Protein 2YWR (pdb70)

Foldseek 3Di:
DEAEEEAEAQQVLVVLLLVCVVVPLADYAHQEYEYQHPPHCVVVVCVVSVHHYYHQHPVVDPDPLVSLLVCVVCVVSVHQAYEYGHHPQDACSNCVSHPQRYKYKAFWDPPQQFDPLSLQVCLVVPDQKTAMWIARDYNDGPPFATDKIFIDGDDNPDHSVVSSVRRVVVSSQVVSQVNRQVVVVQWDDDPRYIDGPPFCAPDPRMGSDGDSD

Organism: Aquifex aeolicus (strain VF5) (NCBI:txid224324)

CATH classification: 3.40.50.170

Structure (mmCIF, N/CA/C/O backbone):
data_2YWR
#
_entry.id   2YWR
#
_cell.length_a   59.955
_cell.length_b   59.955
_cell.length_c   105.934
_cell.angle_alpha   90.00
_cell.angle_beta   90.00
_cell.angle_gamma   90.00
#
_symmetry.space_group_name_H-M   'P 41 21 2'
#
loop_
_entity.id
_entity.type
_entity.pdbx_description
1 polymer 'Phosphoribosylglycinamide formyltransferase'
2 non-polymer 'MAGNESIUM ION'
3 non-polymer 'COBALT (II) ION'
4 water water
#
loop_
_atom_site.group_PDB
_atom_site.id
_atom_site.type_symbol
_atom_site.label_atom_id
_atom_site.label_alt_id
_atom_site.label_comp_id
_atom_site.label_asym_id
_atom_site.label_entity_id
_atom_site.label_seq_id
_atom_site.pdbx_PDB_ins_code
_atom_site.Cartn_x
_atom_site.Cartn_y
_atom_site.Cartn_z
_atom_site.occupancy
_atom_site.B_iso_or_equiv
_atom_site.auth_seq_id
_atom_site.auth_comp_id
_atom_site.auth_asym_id
_atom_site.auth_atom_id
_atom_site.pdbx_PDB_model_num
ATOM 9 N N . LEU A 1 2 ? 17.374 -1.726 27.697 1.00 26.11 2 LEU A N 1
ATOM 10 C CA . LEU A 1 2 ? 16.820 -0.380 27.657 1.00 21.82 2 LEU A CA 1
ATOM 11 C C . LEU A 1 2 ? 16.097 -0.065 26.353 1.00 19.69 2 LEU A C 1
ATOM 12 O O . LEU A 1 2 ? 16.676 -0.179 25.272 1.00 18.55 2 LEU A O 1
ATOM 17 N N . LYS A 1 3 ? 14.836 0.341 26.460 1.00 17.77 3 LYS A N 1
ATOM 18 C CA . LYS A 1 3 ? 14.058 0.698 25.279 1.00 16.64 3 LYS A CA 1
ATOM 19 C C . LYS A 1 3 ? 14.186 2.195 25.052 1.00 14.15 3 LYS A C 1
ATOM 20 O O . LYS A 1 3 ? 13.824 2.997 25.913 1.00 14.44 3 LYS A O 1
ATOM 26 N N . ILE A 1 4 ? 14.710 2.571 23.891 1.00 12.76 4 ILE A N 1
ATOM 27 C CA . ILE A 1 4 ? 14.888 3.979 23.582 1.00 11.99 4 ILE A CA 1
ATOM 28 C C . ILE A 1 4 ? 14.182 4.386 22.302 1.00 12.23 4 ILE A C 1
ATOM 29 O O . ILE A 1 4 ? 13.828 3.547 21.468 1.00 12.36 4 ILE A O 1
ATOM 34 N N . GLY A 1 5 ? 13.968 5.691 22.175 1.00 9.68 5 GLY A N 1
ATOM 35 C CA . GLY A 1 5 ? 13.342 6.256 20.996 1.00 10.56 5 GLY A CA 1
ATOM 36 C C . GLY A 1 5 ? 14.276 7.358 20.542 1.00 11.32 5 GLY A C 1
ATOM 37 O O . GLY A 1 5 ? 14.914 8.009 21.377 1.00 11.55 5 GLY A O 1
ATOM 38 N N . VAL A 1 6 ? 14.378 7.568 19.234 1.00 12.31 6 VAL A N 1
ATOM 39 C CA . VAL A 1 6 ? 15.261 8.600 18.713 1.00 11.78 6 VAL A CA 1
ATOM 40 C C . VAL A 1 6 ? 14.484 9.545 17.812 1.00 11.92 6 VAL A C 1
ATOM 41 O O . VAL A 1 6 ? 13.738 9.094 16.940 1.00 11.67 6 VAL A O 1
ATOM 45 N N . LEU A 1 7 ? 14.658 10.847 18.034 1.00 11.72 7 LEU A N 1
ATOM 46 C CA . LEU A 1 7 ? 13.997 11.873 17.226 1.00 12.91 7 LEU A CA 1
ATOM 47 C C . LEU A 1 7 ? 15.038 12.421 16.253 1.00 11.95 7 LEU A C 1
ATOM 48 O O . LEU A 1 7 ? 16.142 12.787 16.664 1.00 11.76 7 LEU A O 1
ATOM 53 N N . VAL A 1 8 ? 14.685 12.475 14.971 1.00 11.36 8 VAL A N 1
ATOM 54 C CA . VAL A 1 8 ? 15.604 12.945 13.940 1.00 11.47 8 VAL A CA 1
ATOM 55 C C . VAL A 1 8 ? 14.938 13.915 12.974 1.00 13.78 8 VAL A C 1
ATOM 56 O O . VAL A 1 8 ? 13.710 14.017 12.929 1.00 13.17 8 VAL A O 1
ATOM 60 N N . SER A 1 9 ? 15.761 14.614 12.194 1.00 14.19 9 SER A N 1
ATOM 61 C CA . SER A 1 9 ? 15.269 15.577 11.213 1.00 16.36 9 SER A CA 1
ATOM 62 C C . SER A 1 9 ? 16.090 15.588 9.923 1.00 17.08 9 SER A C 1
ATOM 63 O O . SER A 1 9 ? 15.679 16.200 8.937 1.00 17.37 9 SER A O 1
ATOM 66 N N . GLY A 1 10 ? 17.240 14.917 9.922 1.00 16.97 10 GLY A N 1
ATOM 67 C CA . GLY A 1 10 ? 18.066 14.928 8.727 1.00 17.72 10 GLY A CA 1
ATOM 68 C C . GLY A 1 10 ? 18.958 13.737 8.439 1.00 17.66 10 GLY A C 1
ATOM 69 O O . GLY A 1 10 ? 18.508 12.595 8.457 1.00 17.78 10 GLY A O 1
ATOM 70 N N . ARG A 1 11 ? 20.230 14.020 8.158 1.00 18.93 11 ARG A N 1
ATOM 71 C CA . ARG A 1 11 ? 21.221 12.996 7.827 1.00 20.42 11 ARG A CA 1
ATOM 72 C C . ARG A 1 11 ? 21.204 11.819 8.798 1.00 20.07 11 ARG A C 1
ATOM 73 O O . ARG A 1 11 ? 21.248 10.658 8.383 1.00 19.94 11 ARG A O 1
ATOM 81 N N . GLY A 1 12 ? 21.169 12.132 10.089 1.00 19.68 12 GLY A N 1
ATOM 82 C CA . GLY A 1 12 ? 21.118 11.102 11.111 1.00 18.60 12 GLY A CA 1
ATOM 83 C C . GLY A 1 12 ? 22.346 10.237 11.347 1.00 17.81 12 GLY A C 1
ATOM 84 O O . GLY A 1 12 ? 22.204 9.057 11.667 1.00 16.45 12 GLY A O 1
ATOM 85 N N . SER A 1 13 ? 23.545 10.797 11.211 1.00 15.95 13 SER A N 1
ATOM 86 C CA . SER A 1 13 ? 24.747 9.998 11.435 1.00 15.70 13 SER A CA 1
ATOM 87 C C . SER A 1 13 ? 24.825 9.555 12.896 1.00 14.89 13 SER A C 1
ATOM 88 O O . SER A 1 13 ? 25.336 8.476 13.198 1.00 13.64 13 SER A O 1
ATOM 91 N N . ASN A 1 14 ? 24.320 10.384 13.805 1.00 12.81 14 ASN A N 1
ATOM 92 C CA . ASN A 1 14 ? 24.337 10.015 15.215 1.00 12.60 14 ASN A CA 1
ATOM 93 C C . ASN A 1 14 ? 23.401 8.833 15.468 1.00 12.99 14 ASN A C 1
ATOM 94 O O . ASN A 1 14 ? 23.67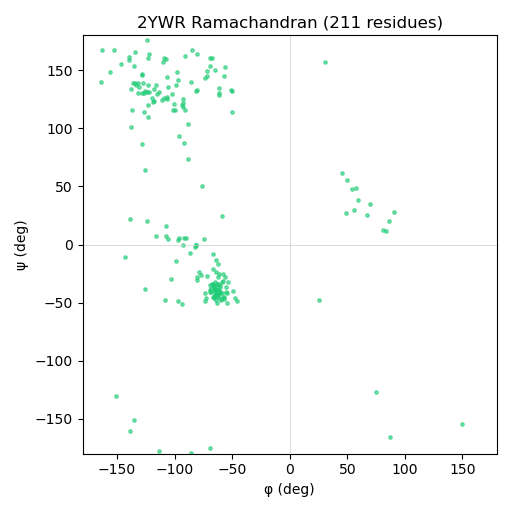7 7.988 16.322 1.00 14.75 14 ASN A O 1
ATOM 99 N N . LEU A 1 15 ? 22.295 8.765 14.729 1.00 12.50 15 LEU A N 1
ATOM 100 C CA . LEU A 1 15 ? 21.387 7.632 14.876 1.00 12.57 15 LEU A CA 1
ATOM 101 C C . LEU A 1 15 ? 22.141 6.379 14.409 1.00 13.35 15 LEU A C 1
ATOM 102 O O . LEU A 1 15 ? 22.079 5.325 15.044 1.00 13.14 15 LEU A O 1
ATOM 107 N N . GLN A 1 16 ? 22.867 6.506 13.300 1.00 14.11 16 GLN A N 1
ATOM 108 C CA . GLN A 1 16 ? 23.625 5.375 12.765 1.00 14.40 16 GLN A CA 1
ATOM 109 C C . GLN A 1 16 ? 24.635 4.844 13.783 1.00 13.82 16 GLN A C 1
ATOM 110 O O . GLN A 1 16 ? 24.792 3.631 13.937 1.00 13.52 16 GLN A O 1
ATOM 116 N N . ALA A 1 17 ? 25.312 5.749 14.483 1.00 13.71 17 ALA A N 1
ATOM 117 C CA . ALA A 1 17 ? 26.304 5.344 15.472 1.00 14.48 17 ALA A CA 1
ATOM 118 C C . ALA A 1 17 ? 25.658 4.508 16.572 1.00 15.11 17 ALA A C 1
ATOM 119 O O . ALA A 1 17 ? 26.223 3.504 17.007 1.00 16.89 17 ALA A O 1
ATOM 121 N N . ILE A 1 18 ? 24.473 4.914 17.020 1.00 13.85 18 ILE A N 1
ATOM 122 C CA . ILE A 1 18 ? 23.766 4.159 18.052 1.00 12.64 18 ILE A CA 1
ATOM 123 C C . ILE A 1 18 ? 23.364 2.789 17.498 1.00 14.65 18 ILE A C 1
ATOM 124 O O . ILE A 1 18 ? 23.541 1.769 18.163 1.00 15.76 18 ILE A O 1
ATOM 129 N N . ILE A 1 19 ? 22.816 2.773 16.284 1.00 15.37 19 ILE A N 1
ATOM 130 C CA . ILE A 1 19 ? 22.407 1.521 15.641 1.00 15.14 19 ILE A CA 1
ATOM 131 C C . ILE A 1 19 ? 23.590 0.563 15.536 1.00 16.75 19 ILE A C 1
ATOM 132 O O . ILE A 1 19 ? 23.472 -0.624 15.850 1.00 18.92 19 ILE A O 1
ATOM 137 N N . ASP A 1 20 ? 24.728 1.076 15.083 1.00 18.39 20 ASP A N 1
ATOM 138 C CA . ASP A 1 20 ? 25.913 0.239 14.934 1.00 18.99 20 ASP A CA 1
ATOM 139 C C . ASP A 1 20 ? 26.444 -0.260 16.271 1.00 18.62 20 ASP A C 1
ATOM 140 O O . ASP A 1 20 ? 26.907 -1.396 16.373 1.00 18.20 20 ASP A O 1
ATOM 145 N N . ALA A 1 21 ? 26.382 0.590 17.292 1.00 16.96 21 ALA A N 1
ATOM 146 C CA . ALA A 1 21 ? 26.859 0.222 18.622 1.00 16.95 21 ALA A CA 1
ATOM 147 C C . ALA A 1 21 ? 25.978 -0.871 19.227 1.00 17.18 21 ALA A C 1
ATOM 148 O O . ALA A 1 21 ? 26.456 -1.736 19.962 1.00 16.98 21 ALA A O 1
ATOM 150 N N . ILE A 1 22 ? 24.685 -0.820 18.926 1.00 17.38 22 ILE A N 1
ATOM 151 C CA . ILE A 1 22 ? 23.751 -1.823 19.421 1.00 18.67 22 ILE A CA 1
ATOM 152 C C . ILE A 1 22 ? 23.979 -3.131 18.668 1.00 18.51 22 ILE A C 1
ATOM 153 O O . ILE A 1 22 ? 24.045 -4.204 19.271 1.00 19.05 22 ILE A O 1
ATOM 158 N N . GLU A 1 23 ? 24.107 -3.043 17.348 1.00 19.09 23 GLU A N 1
ATOM 159 C CA . GLU A 1 23 ? 24.309 -4.241 16.539 1.00 20.10 23 GLU A CA 1
ATOM 160 C C . GLU A 1 23 ? 25.611 -4.963 16.857 1.00 20.78 23 GLU A C 1
ATOM 161 O O . GLU A 1 23 ? 25.677 -6.190 16.790 1.00 19.43 23 GLU A O 1
ATOM 167 N N . SER A 1 24 ? 26.645 -4.206 17.212 1.00 20.96 24 SER A N 1
ATOM 168 C CA . SER A 1 24 ? 27.932 -4.804 17.536 1.00 21.30 24 SER A CA 1
ATOM 169 C C . SER A 1 24 ? 27.951 -5.302 18.979 1.00 20.23 24 SER A C 1
ATOM 170 O O . SER A 1 24 ? 28.944 -5.861 19.432 1.00 21.78 24 SER A O 1
ATOM 173 N N . GLY A 1 25 ? 26.854 -5.087 19.698 1.00 19.82 25 GLY A N 1
ATOM 174 C CA . GLY A 1 25 ? 26.766 -5.543 21.074 1.00 20.29 25 GLY A CA 1
ATOM 175 C C . GLY A 1 25 ? 27.428 -4.672 22.128 1.00 20.44 25 GLY A C 1
ATOM 176 O O . GLY A 1 25 ? 27.605 -5.109 23.267 1.00 21.26 25 GLY A O 1
ATOM 177 N N . LYS A 1 26 ? 27.801 -3.449 21.765 1.00 19.65 26 LYS A N 1
ATOM 178 C CA . LYS A 1 26 ? 28.434 -2.546 22.722 1.00 20.34 26 LYS A CA 1
ATOM 179 C C . LYS A 1 26 ? 27.402 -1.862 23.620 1.00 19.65 26 LYS A C 1
ATOM 180 O O . LYS A 1 26 ? 27.701 -1.501 24.761 1.00 19.62 26 LYS A O 1
ATOM 186 N N . VAL A 1 27 ? 26.189 -1.687 23.104 1.00 16.87 27 VAL A N 1
ATOM 187 C CA . VAL A 1 27 ? 25.117 -1.032 23.852 1.00 17.29 27 VAL A CA 1
ATOM 188 C C . VAL A 1 27 ? 23.926 -1.964 24.058 1.00 18.65 27 VAL A C 1
ATOM 189 O O . VAL A 1 27 ? 23.346 -2.467 23.093 1.00 18.02 27 VAL A O 1
ATOM 193 N N . ASN A 1 28 ? 23.563 -2.179 25.318 1.00 18.69 28 ASN A N 1
ATOM 194 C CA . ASN A 1 28 ? 22.455 -3.062 25.663 1.00 19.41 28 ASN A CA 1
ATOM 195 C C . ASN A 1 28 ? 21.134 -2.301 25.681 1.00 18.17 28 ASN A C 1
ATOM 196 O O . ASN A 1 28 ? 20.568 -2.017 26.735 1.00 17.12 28 ASN A O 1
ATOM 201 N N . ALA A 1 29 ? 20.657 -1.969 24.488 1.00 17.50 29 ALA A N 1
ATOM 202 C CA . ALA A 1 29 ? 19.406 -1.249 24.328 1.00 17.16 29 ALA A CA 1
ATOM 203 C C . ALA A 1 29 ? 18.802 -1.601 22.980 1.00 15.56 29 ALA A C 1
ATOM 204 O O . ALA A 1 29 ? 19.460 -2.198 22.125 1.00 15.43 29 ALA A O 1
ATOM 206 N N . SER A 1 30 ? 17.543 -1.229 22.794 1.00 14.91 30 SER A N 1
ATOM 207 C CA . SER A 1 30 ? 16.856 -1.483 21.537 1.00 15.23 30 SER A CA 1
ATOM 208 C C . SER A 1 30 ? 16.140 -0.203 21.138 1.00 14.43 30 SER A C 1
ATOM 209 O O . SER A 1 30 ? 15.556 0.468 21.983 1.00 14.69 30 SER A O 1
ATOM 212 N N . ILE A 1 31 ? 16.207 0.150 19.861 1.00 14.21 31 ILE A N 1
ATOM 213 C CA . ILE A 1 31 ? 15.521 1.345 19.387 1.00 13.84 31 ILE A CA 1
ATOM 214 C C . ILE A 1 31 ? 14.121 0.889 19.006 1.00 14.53 31 ILE A C 1
ATOM 215 O O . ILE A 1 31 ? 13.924 0.257 17.966 1.00 13.43 31 ILE A O 1
ATOM 220 N N . GLU A 1 32 ? 13.156 1.193 19.865 1.00 14.10 32 GLU A N 1
ATOM 221 C CA . GLU A 1 32 ? 11.777 0.794 19.638 1.00 13.98 32 GLU A CA 1
ATOM 222 C C . GLU A 1 32 ? 11.069 1.663 18.613 1.00 14.57 32 GLU A C 1
ATOM 223 O O . GLU A 1 32 ? 10.120 1.224 17.966 1.00 14.39 32 GLU A O 1
ATOM 229 N N . LEU A 1 33 ? 11.526 2.899 18.470 1.00 13.13 33 LEU A N 1
ATOM 230 C CA . LEU A 1 33 ? 10.911 3.801 17.512 1.00 13.45 33 LEU A CA 1
ATOM 231 C C . LEU A 1 33 ? 11.776 5.004 17.199 1.00 13.17 33 LEU A C 1
ATOM 232 O O . LEU A 1 33 ? 12.435 5.564 18.077 1.00 11.62 33 LEU A O 1
ATOM 237 N N . VAL A 1 34 ? 11.784 5.373 15.926 1.00 11.11 34 VAL A N 1
ATOM 238 C CA . VAL A 1 34 ? 12.496 6.548 15.473 1.00 12.89 34 VAL A CA 1
ATOM 239 C C . VAL A 1 34 ? 11.395 7.437 14.929 1.00 12.36 34 VAL A C 1
ATOM 240 O O . VAL A 1 34 ? 10.509 6.971 14.209 1.00 13.99 34 VAL A O 1
ATOM 244 N N . ILE A 1 35 ? 11.430 8.709 15.298 1.00 12.53 35 ILE A N 1
ATOM 245 C CA . ILE A 1 35 ? 10.443 9.660 14.811 1.00 12.37 35 ILE A CA 1
ATOM 246 C C . ILE A 1 35 ? 11.171 10.756 14.046 1.00 13.69 35 ILE A C 1
ATOM 247 O O . ILE A 1 35 ? 12.103 11.369 14.564 1.00 12.17 35 ILE A O 1
ATOM 252 N N . SER A 1 36 ? 10.758 10.984 12.806 1.00 14.93 36 SER A N 1
ATOM 253 C CA . SER A 1 36 ? 11.353 12.036 11.990 1.00 15.56 36 SER A CA 1
ATOM 254 C C . SER A 1 36 ? 10.268 13.065 11.709 1.00 16.41 36 SER A C 1
ATOM 255 O O . SER A 1 36 ? 9.131 12.702 11.420 1.00 16.44 36 SER A O 1
ATOM 258 N N . ASP A 1 37 ? 10.610 14.345 11.795 1.00 17.29 37 ASP A N 1
ATOM 259 C CA . ASP A 1 37 ? 9.633 15.389 11.519 1.00 17.47 37 ASP A CA 1
ATOM 260 C C . ASP A 1 37 ? 9.821 15.841 10.071 1.00 18.44 37 ASP A C 1
ATOM 261 O O . ASP A 1 37 ? 9.163 16.771 9.611 1.00 17.85 37 ASP A O 1
ATOM 266 N N . ASN A 1 38 ? 10.729 15.166 9.371 1.00 19.05 38 ASN A N 1
ATOM 267 C CA . ASN A 1 38 ? 11.043 15.458 7.973 1.00 20.40 38 ASN A CA 1
ATOM 268 C C . ASN A 1 38 ? 10.913 14.185 7.136 1.00 20.76 38 ASN A C 1
ATOM 269 O O . ASN A 1 38 ? 11.682 13.239 7.302 1.00 18.66 38 ASN A O 1
ATOM 274 N N . PRO A 1 39 ? 9.934 14.150 6.217 1.00 20.79 39 PRO A N 1
ATOM 275 C CA . PRO A 1 39 ? 9.702 12.985 5.357 1.00 21.73 39 PRO A CA 1
ATOM 276 C C . PRO A 1 39 ? 10.844 12.609 4.412 1.00 22.93 39 PRO A C 1
ATOM 277 O O . PRO A 1 39 ? 10.874 11.495 3.891 1.00 24.65 39 PRO A O 1
ATOM 281 N N . LYS A 1 40 ? 11.781 13.524 4.198 1.00 23.27 40 LYS A N 1
ATOM 282 C CA . LYS A 1 40 ? 12.901 13.255 3.303 1.00 24.41 40 LYS A CA 1
ATOM 283 C C . LYS A 1 40 ? 14.239 13.047 4.012 1.00 23.20 40 LYS A C 1
ATOM 284 O O . LYS A 1 40 ? 15.280 12.951 3.362 1.00 23.49 40 LYS A O 1
ATOM 290 N N . ALA A 1 41 ? 14.219 12.973 5.338 1.00 20.93 41 ALA A N 1
ATOM 291 C CA . ALA A 1 41 ? 15.454 12.779 6.094 1.00 18.58 41 ALA A CA 1
ATOM 292 C C . ALA A 1 41 ? 16.115 11.454 5.729 1.00 16.64 41 ALA A C 1
ATOM 293 O O . ALA A 1 41 ? 15.448 10.421 5.658 1.00 15.66 41 ALA A O 1
ATOM 295 N N . TYR A 1 42 ? 17.426 11.475 5.504 1.00 16.21 42 TYR A N 1
ATOM 296 C CA . TYR A 1 42 ? 18.126 10.242 5.162 1.00 18.49 42 TYR A CA 1
ATOM 297 C C . TYR A 1 42 ? 18.046 9.259 6.328 1.00 17.43 42 TYR A C 1
ATOM 298 O O . TYR A 1 42 ? 18.176 8.050 6.145 1.00 16.89 42 TYR A O 1
ATOM 307 N N . ALA A 1 43 ? 17.835 9.792 7.527 1.00 16.91 43 ALA A N 1
ATOM 308 C CA . ALA A 1 43 ? 17.728 8.964 8.723 1.00 15.86 43 ALA A CA 1
ATOM 309 C C . ALA A 1 43 ? 16.664 7.881 8.535 1.00 16.54 43 ALA A C 1
ATOM 310 O O . ALA A 1 43 ? 16.787 6.778 9.074 1.00 16.79 43 ALA A O 1
ATOM 312 N N . ILE A 1 44 ? 15.626 8.200 7.765 1.00 17.01 44 ILE A N 1
ATOM 313 C CA . ILE A 1 44 ? 14.539 7.257 7.503 1.00 17.50 44 ILE A CA 1
ATOM 314 C C . ILE A 1 44 ? 15.050 6.057 6.710 1.00 18.11 44 ILE A C 1
ATOM 315 O O . ILE A 1 44 ? 14.637 4.917 6.943 1.00 16.89 44 ILE A O 1
ATOM 320 N N . GLU A 1 45 ? 15.947 6.317 5.763 1.00 19.46 45 GLU A N 1
ATOM 321 C CA . GLU A 1 45 ? 16.511 5.248 4.953 1.00 20.23 45 GLU A CA 1
ATOM 322 C C . GLU A 1 45 ? 17.373 4.338 5.817 1.00 19.37 45 GLU A C 1
ATOM 323 O O . GLU A 1 45 ? 17.429 3.130 5.587 1.00 18.43 45 GLU A O 1
ATOM 329 N N . ARG A 1 46 ? 18.038 4.914 6.816 1.00 18.11 46 ARG A N 1
ATOM 330 C CA . ARG A 1 46 ? 18.869 4.121 7.716 1.00 17.09 46 ARG A CA 1
ATOM 331 C C . ARG A 1 46 ? 17.992 3.132 8.480 1.00 15.97 46 ARG A C 1
ATOM 332 O O . ARG A 1 46 ? 18.384 1.984 8.696 1.00 16.09 46 ARG A O 1
ATOM 340 N N . CYS A 1 47 ? 16.810 3.581 8.900 1.00 15.27 47 CYS A N 1
ATOM 341 C CA . CYS A 1 47 ? 15.904 2.707 9.639 1.00 16.13 47 CYS A CA 1
ATOM 342 C C . CYS A 1 47 ? 15.449 1.541 8.771 1.00 17.83 47 CYS A C 1
ATOM 343 O O . CYS A 1 47 ? 15.329 0.411 9.242 1.00 18.29 47 CYS A O 1
ATOM 346 N N . LYS A 1 48 ? 15.199 1.814 7.497 1.00 19.68 48 LYS A N 1
ATOM 347 C CA . LYS A 1 48 ? 14.766 0.763 6.588 1.00 20.10 48 LYS A CA 1
ATOM 348 C C . LYS A 1 48 ? 15.860 -0.287 6.425 1.00 19.72 48 LYS A C 1
ATOM 349 O O . LYS A 1 48 ? 15.585 -1.484 6.454 1.00 20.28 48 LYS A O 1
ATOM 355 N N . LYS A 1 49 ? 17.100 0.164 6.266 1.00 19.36 49 LYS A N 1
ATOM 356 C CA . LYS A 1 49 ? 18.230 -0.747 6.092 1.00 20.18 49 LYS A CA 1
ATOM 357 C C . LYS A 1 49 ? 18.541 -1.589 7.326 1.00 19.37 49 LYS A C 1
ATOM 358 O O . LYS A 1 49 ? 19.178 -2.638 7.222 1.00 18.72 49 LYS A O 1
ATOM 364 N N . HIS A 1 50 ? 18.093 -1.136 8.491 1.00 17.25 50 HIS A N 1
ATOM 365 C CA . HIS A 1 50 ? 18.365 -1.857 9.728 1.00 15.75 50 HIS A CA 1
ATOM 366 C C . HIS A 1 50 ? 17.124 -2.404 10.424 1.00 15.28 50 HIS A C 1
ATOM 367 O O . HIS A 1 50 ? 17.203 -2.903 11.546 1.00 16.26 50 HIS A O 1
ATOM 374 N N . ASN A 1 51 ? 15.981 -2.306 9.761 1.00 15.13 51 ASN A N 1
ATOM 375 C CA . ASN A 1 51 ? 14.732 -2.812 10.315 1.00 16.82 51 ASN A CA 1
ATOM 376 C C . ASN A 1 51 ? 14.391 -2.190 11.670 1.00 16.24 51 ASN A C 1
ATOM 377 O O . ASN A 1 51 ? 14.075 -2.889 12.641 1.00 15.38 51 ASN A O 1
ATOM 382 N N . VAL A 1 52 ? 14.475 -0.865 11.721 1.00 16.24 52 VAL A N 1
ATOM 383 C CA . VAL A 1 52 ? 14.147 -0.098 12.916 1.00 15.84 52 VAL A CA 1
ATOM 384 C C . VAL A 1 52 ? 12.849 0.635 12.584 1.00 15.20 52 VAL A C 1
ATOM 385 O O . VAL A 1 52 ? 12.770 1.318 11.565 1.00 15.45 52 VAL A O 1
ATOM 389 N N . GLU A 1 53 ? 11.828 0.484 13.424 1.00 16.26 53 GLU A N 1
ATOM 390 C CA . GLU A 1 53 ? 10.553 1.139 13.158 1.00 16.70 53 GLU A CA 1
ATOM 391 C C . GLU A 1 53 ? 10.717 2.651 13.124 1.00 17.19 53 GLU A C 1
ATOM 392 O O . GLU A 1 53 ? 11.313 3.247 14.019 1.00 14.88 53 GLU A O 1
ATOM 398 N N . CYS A 1 54 ? 10.190 3.260 12.070 1.00 17.92 54 CYS A N 1
ATOM 399 C CA . CYS A 1 54 ? 10.290 4.698 11.900 1.00 20.75 54 CYS A CA 1
ATOM 400 C C . CYS A 1 54 ? 8.930 5.288 11.553 1.00 21.09 54 CYS A C 1
ATOM 401 O O . CYS A 1 54 ? 8.169 4.709 10.780 1.00 21.21 54 CYS A O 1
ATOM 404 N N . LYS A 1 55 ? 8.624 6.436 12.144 1.00 19.90 55 LYS A N 1
ATOM 405 C CA . LYS A 1 55 ? 7.366 7.117 11.884 1.00 18.90 55 LYS A CA 1
ATOM 406 C C . LYS A 1 55 ? 7.666 8.572 11.579 1.00 18.54 55 LYS A C 1
ATOM 407 O O . LYS A 1 55 ? 8.474 9.203 12.261 1.00 17.59 55 LYS A O 1
ATOM 413 N N . VAL A 1 56 ? 7.025 9.097 10.543 1.00 18.55 56 VAL A N 1
ATOM 414 C CA . VAL A 1 56 ? 7.211 10.489 10.173 1.00 17.74 56 VAL A CA 1
ATOM 415 C C . VAL A 1 56 ? 6.025 11.262 10.739 1.00 17.42 56 VAL A C 1
ATOM 416 O O . VAL A 1 56 ? 4.883 11.015 10.362 1.00 18.59 56 VAL A O 1
ATOM 420 N N . ILE A 1 57 ? 6.301 12.170 11.669 1.00 16.31 57 ILE A N 1
ATOM 421 C CA . ILE A 1 57 ? 5.269 12.992 12.286 1.00 16.52 57 ILE A CA 1
ATOM 422 C C . ILE A 1 57 ? 5.673 14.437 12.036 1.00 16.56 57 ILE A C 1
ATOM 423 O O . ILE A 1 57 ? 6.659 14.926 12.594 1.00 15.60 57 ILE A O 1
ATOM 428 N N . GLN A 1 58 ? 4.914 15.108 11.177 1.00 18.51 58 GLN A N 1
ATOM 429 C CA . GLN A 1 58 ? 5.208 16.485 10.808 1.00 19.78 58 GLN A CA 1
ATOM 430 C C . GLN A 1 58 ? 4.417 17.537 11.569 1.00 21.31 58 GLN A C 1
ATOM 431 O O . GLN A 1 58 ? 3.227 17.371 11.840 1.00 21.42 58 GLN A O 1
ATOM 437 N N . ARG A 1 59 ? 5.095 18.630 11.896 1.00 20.34 59 ARG A N 1
ATOM 438 C CA . ARG A 1 59 ? 4.485 19.738 12.617 1.00 21.07 59 ARG A CA 1
ATOM 439 C C . ARG A 1 59 ? 3.248 20.269 11.898 1.00 21.61 59 ARG A C 1
ATOM 440 O O . ARG A 1 59 ? 2.240 20.579 12.535 1.00 20.55 59 ARG A O 1
ATOM 448 N N . LYS A 1 60 ? 3.327 20.366 10.574 1.00 21.90 60 LYS A N 1
ATOM 449 C CA . LYS A 1 60 ? 2.217 20.895 9.787 1.00 24.25 60 LYS A CA 1
ATOM 450 C C . LYS A 1 60 ? 0.953 20.044 9.852 1.00 24.69 60 LYS A C 1
ATOM 451 O O . LYS A 1 60 ? -0.120 20.490 9.450 1.00 24.51 60 LYS A O 1
ATOM 457 N N . GLU A 1 61 ? 1.074 18.825 10.364 1.00 24.54 61 GLU A N 1
ATOM 458 C CA . GLU A 1 61 ? -0.077 17.936 10.461 1.00 25.15 61 GLU A CA 1
ATOM 459 C C . GLU A 1 61 ? -0.936 18.238 11.690 1.00 25.57 61 GLU A C 1
ATOM 460 O O . GLU A 1 61 ? -1.956 17.589 11.915 1.00 26.39 61 GLU A O 1
ATOM 466 N N . PHE A 1 62 ? -0.526 19.233 12.474 1.00 24.43 62 PHE A N 1
ATOM 467 C CA . PHE A 1 62 ? -1.257 19.622 13.681 1.00 25.05 62 PHE A CA 1
ATOM 468 C C . PHE A 1 62 ? -1.392 21.139 13.752 1.00 25.27 62 PHE A C 1
ATOM 469 O O . PHE A 1 62 ? -0.451 21.864 13.452 1.00 26.29 62 PHE A O 1
ATOM 477 N N . PRO A 1 63 ? -2.568 21.640 14.154 1.00 26.06 63 PRO A N 1
ATOM 478 C CA . PRO A 1 63 ? -2.712 23.096 14.233 1.00 25.67 63 PRO A CA 1
ATOM 479 C C . PRO A 1 63 ? -1.783 23.697 15.289 1.00 25.80 63 PRO A C 1
ATOM 480 O O . PRO A 1 63 ? -1.132 24.714 15.052 1.00 26.28 63 PRO A O 1
ATOM 484 N N . SER A 1 64 ? -1.715 23.052 16.450 1.00 25.02 64 SER A N 1
ATOM 485 C CA . SER A 1 64 ? -0.891 23.543 17.549 1.00 25.18 64 SER A CA 1
ATOM 486 C C . SER A 1 64 ? 0.336 22.692 17.856 1.00 24.23 64 SER A C 1
ATOM 487 O O . SER A 1 64 ? 0.385 21.504 17.535 1.00 24.07 64 SER A O 1
ATOM 490 N N . LYS A 1 65 ? 1.325 23.319 18.487 1.00 23.91 65 LYS A N 1
ATOM 491 C CA . LYS A 1 65 ? 2.554 22.640 18.868 1.00 22.82 65 LYS A CA 1
ATOM 492 C C . LYS A 1 65 ? 2.240 21.642 19.982 1.00 22.33 65 LYS A C 1
ATOM 493 O O . LYS A 1 65 ? 2.826 20.559 20.053 1.00 20.63 65 LYS A O 1
ATOM 499 N N . LYS A 1 66 ? 1.301 22.016 20.845 1.00 22.58 66 LYS A N 1
ATOM 500 C CA . LYS A 1 66 ? 0.899 21.169 21.959 1.00 22.84 66 LYS A CA 1
ATOM 501 C C . LYS A 1 66 ? 0.486 19.775 21.497 1.00 23.69 66 LYS A C 1
ATOM 502 O O . LYS A 1 66 ? 0.959 18.770 22.030 1.00 22.87 66 LYS A O 1
ATOM 508 N N . GLU A 1 67 ? -0.394 19.711 20.504 1.00 24.45 67 GLU A N 1
ATOM 509 C CA . GLU A 1 67 ? -0.891 18.522 19.826 1.00 25.29 67 GLU A CA 1
ATOM 510 C C . GLU A 1 67 ? 0.245 17.704 19.219 1.00 23.69 67 GLU A C 1
ATOM 511 O O . GLU A 1 67 ? 0.175 16.479 19.128 1.00 23.04 67 GLU A O 1
ATOM 517 N N . PHE A 1 68 ? 1.120 18.471 18.579 1.00 21.45 68 PHE A N 1
ATOM 518 C CA . PHE A 1 68 ? 2.220 17.883 17.829 1.00 20.82 68 PHE A CA 1
ATOM 519 C C . PHE A 1 68 ? 3.109 17.130 18.812 1.00 20.09 68 PHE A C 1
ATOM 520 O O . PHE A 1 68 ? 3.437 15.960 18.604 1.00 21.44 68 PHE A O 1
ATOM 528 N N . GLU A 1 69 ? 3.485 17.809 19.891 1.00 20.20 69 GLU A N 1
ATOM 529 C CA . GLU A 1 69 ? 4.333 17.213 20.914 1.00 22.00 69 GLU A CA 1
ATOM 530 C C . GLU A 1 69 ? 3.651 16.057 21.640 1.00 21.98 69 GLU A C 1
ATOM 531 O O . GLU A 1 69 ? 4.291 15.061 21.973 1.00 21.08 69 GLU A O 1
ATOM 537 N N . GLU A 1 70 ? 2.321 16.235 21.904 1.00 22.80 70 GLU A N 1
ATOM 538 C CA . GLU A 1 70 ? 1.556 15.183 22.569 1.00 25.69 70 GLU A CA 1
ATOM 539 C C . GLU A 1 70 ? 1.581 13.894 21.746 1.00 26.14 70 GLU A C 1
ATOM 540 O O . GLU A 1 70 ? 1.803 12.808 22.281 1.00 24.63 70 GLU A O 1
ATOM 546 N N . ARG A 1 71 ? 1.336 14.020 20.444 1.00 27.33 71 ARG A N 1
ATOM 547 C CA . ARG A 1 71 ? 1.341 12.863 19.559 1.00 31.11 71 ARG A CA 1
ATOM 548 C C . ARG A 1 71 ? 2.692 12.157 19.603 1.00 33.19 71 ARG A C 1
ATOM 549 O O . ARG A 1 71 ? 3.363 12.002 18.550 1.00 37.76 71 ARG A O 1
ATOM 565 N N . ALA A 1 73 ? 5.029 12.187 22.110 1.00 15.95 73 ALA A N 1
ATOM 566 C CA . ALA A 1 73 ? 5.141 11.557 23.417 1.00 16.33 73 ALA A CA 1
ATOM 567 C C . ALA A 1 73 ? 4.324 10.277 23.492 1.00 17.46 73 ALA A C 1
ATOM 568 O O . ALA A 1 73 ? 4.819 9.244 23.939 1.00 16.88 73 ALA A O 1
ATOM 570 N N . LEU A 1 74 ? 3.074 10.348 23.048 1.00 16.84 74 LEU A N 1
ATOM 571 C CA . LEU A 1 74 ? 2.188 9.192 23.081 1.00 18.48 74 LEU A CA 1
ATOM 572 C C . LEU A 1 74 ? 2.737 8.020 22.277 1.00 17.24 74 LEU A C 1
ATOM 573 O O . LEU A 1 74 ? 2.762 6.887 22.762 1.00 18.36 74 LEU A O 1
ATOM 578 N N . GLU A 1 75 ? 3.177 8.289 21.050 1.00 16.33 75 GLU A N 1
ATOM 579 C CA . GLU A 1 75 ? 3.726 7.232 20.208 1.00 15.96 75 GLU A CA 1
ATOM 580 C C . GLU A 1 75 ? 4.951 6.585 20.852 1.00 14.35 75 GLU A C 1
ATOM 581 O O . GLU A 1 75 ? 5.185 5.386 20.692 1.00 13.52 75 GLU A O 1
ATOM 587 N N . LEU A 1 76 ? 5.745 7.373 21.568 1.00 13.29 76 LEU A N 1
ATOM 588 C CA . LEU A 1 76 ? 6.923 6.826 22.231 1.00 13.15 76 LEU A CA 1
ATOM 589 C C . LEU A 1 76 ? 6.479 6.006 23.439 1.00 14.41 76 LEU A C 1
ATOM 590 O O . LEU A 1 76 ? 6.999 4.920 23.688 1.00 13.81 76 LEU A O 1
ATOM 595 N N . LYS A 1 77 ? 5.509 6.525 24.183 1.00 14.51 77 LYS A N 1
ATOM 596 C CA . LYS A 1 77 ? 5.003 5.813 25.352 1.00 17.04 77 LYS A CA 1
ATOM 597 C C . LYS A 1 77 ? 4.390 4.469 24.965 1.00 18.44 77 LYS A C 1
ATOM 598 O O . LYS A 1 77 ? 4.549 3.478 25.679 1.00 19.80 77 LYS A O 1
ATOM 604 N N . LYS A 1 78 ? 3.688 4.440 23.836 1.00 18.50 78 LYS A N 1
ATOM 605 C CA . LYS A 1 78 ? 3.053 3.210 23.365 1.00 20.17 78 LYS A CA 1
ATOM 606 C C . LYS A 1 78 ? 4.077 2.112 23.097 1.00 20.35 78 LYS A C 1
ATOM 607 O O . LYS A 1 78 ? 3.756 0.924 23.162 1.00 20.13 78 LYS A O 1
ATOM 613 N N . LYS A 1 79 ? 5.311 2.516 22.807 1.00 18.34 79 LYS A N 1
ATOM 614 C CA . LYS A 1 79 ? 6.387 1.571 22.528 1.00 19.87 79 LYS A CA 1
ATOM 615 C C . LYS A 1 79 ? 7.227 1.295 23.773 1.00 19.45 79 LYS A C 1
ATOM 616 O O . LYS A 1 79 ? 8.248 0.609 23.705 1.00 21.70 79 LYS A O 1
ATOM 622 N N . GLY A 1 80 ? 6.791 1.836 24.907 1.00 18.21 80 GLY A N 1
ATOM 623 C CA . GLY A 1 80 ? 7.508 1.625 26.154 1.00 18.09 80 GLY A CA 1
ATOM 624 C C . GLY A 1 80 ? 8.881 2.267 26.207 1.00 17.14 80 GLY A C 1
ATOM 625 O O . GLY A 1 80 ? 9.761 1.809 26.944 1.00 17.78 80 GLY A O 1
ATOM 626 N N . VAL A 1 81 ? 9.072 3.323 25.421 1.00 17.22 81 VAL A N 1
ATOM 627 C CA . VAL A 1 81 ? 10.344 4.039 25.389 1.00 14.83 81 VAL A CA 1
ATOM 628 C C . VAL A 1 81 ? 10.658 4.630 26.759 1.00 14.49 81 VAL A C 1
ATOM 629 O O . VAL A 1 81 ? 9.830 5.325 27.347 1.00 14.90 81 VAL A O 1
ATOM 633 N N . GLU A 1 82 ? 11.864 4.355 27.249 1.00 13.75 82 GLU A N 1
ATOM 634 C CA . GLU A 1 82 ? 12.315 4.830 28.553 1.00 16.55 82 GLU A CA 1
ATOM 635 C C . GLU A 1 82 ? 13.274 6.009 28.432 1.00 16.85 82 GLU A C 1
ATOM 636 O O . GLU A 1 82 ? 13.337 6.861 29.317 1.00 19.58 82 GLU A O 1
ATOM 642 N N . LEU A 1 83 ? 14.020 6.046 27.334 1.00 13.87 83 LEU A N 1
ATOM 643 C CA . LEU A 1 83 ? 14.973 7.120 27.083 1.00 12.89 83 LEU A CA 1
ATOM 644 C C . LEU A 1 83 ? 14.722 7.704 25.696 1.00 12.33 83 LEU A C 1
ATOM 645 O O . LEU A 1 83 ? 14.600 6.966 24.721 1.00 12.05 83 LEU A O 1
ATOM 650 N N . VAL A 1 84 ? 14.628 9.026 25.621 1.00 11.26 84 VAL A N 1
ATOM 651 C CA . VAL A 1 84 ? 14.400 9.708 24.351 1.00 11.71 84 VAL A CA 1
ATOM 652 C C . VAL A 1 84 ? 15.705 10.380 23.954 1.00 12.24 84 VAL A C 1
ATOM 653 O O . VAL A 1 84 ? 16.283 11.134 24.735 1.00 12.20 84 VAL A O 1
ATOM 657 N N . VAL A 1 85 ? 16.167 10.099 22.739 1.00 12.00 85 VAL A N 1
ATOM 658 C CA . VAL A 1 85 ? 17.422 10.657 22.253 1.00 11.00 85 VAL A CA 1
ATOM 659 C C . VAL A 1 85 ? 17.221 11.541 21.033 1.00 11.08 85 VAL A C 1
ATOM 660 O O . VAL A 1 85 ? 16.659 11.096 20.039 1.00 12.39 85 VAL A O 1
ATOM 664 N N . LEU A 1 86 ? 17.662 12.795 21.113 1.00 12.25 86 LEU A N 1
ATOM 665 C CA . LEU A 1 86 ? 17.549 13.700 19.971 1.00 12.23 86 LEU A CA 1
ATOM 666 C C . LEU A 1 86 ? 18.850 13.595 19.187 1.00 14.07 86 LEU A C 1
ATOM 667 O O . LEU A 1 86 ? 19.927 13.836 19.731 1.00 14.54 86 LEU A O 1
ATOM 672 N N . ALA A 1 87 ? 18.743 13.218 17.917 1.00 13.35 87 ALA A N 1
ATOM 673 C CA . ALA A 1 87 ? 19.906 13.070 17.052 1.00 15.27 87 ALA A CA 1
ATOM 674 C C . ALA A 1 87 ? 19.689 13.862 15.771 1.00 16.70 87 ALA A C 1
ATOM 675 O O . ALA A 1 87 ? 19.197 13.330 14.776 1.00 15.38 87 ALA A O 1
ATOM 677 N N . GLY A 1 88 ? 20.057 15.139 15.841 1.00 16.28 88 GLY A N 1
ATOM 678 C CA . GLY A 1 88 ? 19.896 15.979 14.667 1.00 17.18 88 GLY A CA 1
ATOM 679 C C . GLY A 1 88 ? 18.478 16.511 14.574 1.00 18.98 88 GLY A C 1
ATOM 680 O O . GLY A 1 88 ? 18.081 17.055 13.550 1.00 18.71 88 GLY A O 1
ATOM 681 N N . PHE A 1 89 ? 17.704 16.358 15.645 1.00 19.65 89 PHE A N 1
ATOM 682 C CA . PHE A 1 89 ? 16.322 16.831 15.645 1.00 22.16 89 PHE A CA 1
ATOM 683 C C . PHE A 1 89 ? 16.336 18.354 15.633 1.00 25.68 89 PHE A C 1
ATOM 684 O O . PHE A 1 89 ? 17.314 18.897 15.051 1.00 31.95 89 PHE A O 1
ATOM 700 N N . ARG A 1 91 ? 13.403 20.495 15.899 1.00 23.66 91 ARG A N 1
ATOM 701 C CA . ARG A 1 91 ? 12.285 21.173 16.546 1.00 23.04 91 ARG A CA 1
ATOM 702 C C . ARG A 1 91 ? 12.684 21.441 17.998 1.00 23.53 91 ARG A C 1
ATOM 703 O O . ARG A 1 91 ? 13.562 20.768 18.536 1.00 22.18 91 ARG A O 1
ATOM 711 N N . ILE A 1 92 ? 12.047 22.427 18.623 1.00 22.81 92 ILE A N 1
ATOM 712 C CA . ILE A 1 92 ? 12.330 22.761 20.015 1.00 22.02 92 ILE A CA 1
ATOM 713 C C . ILE A 1 92 ? 11.243 22.158 20.892 1.00 21.16 92 ILE A C 1
ATOM 714 O O .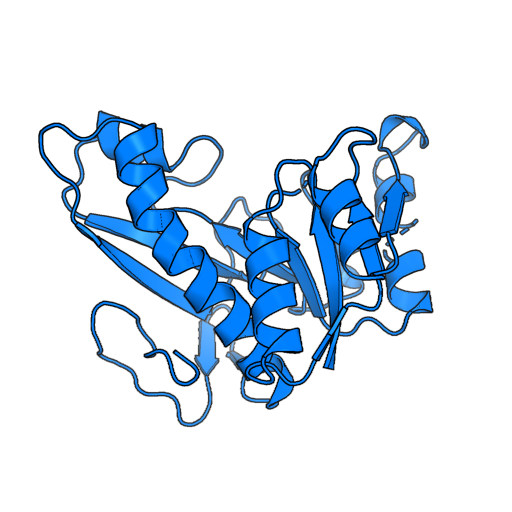 ILE A 1 92 ? 10.068 22.479 20.740 1.00 21.72 92 ILE A O 1
ATOM 719 N N . LEU A 1 93 ? 11.637 21.291 21.825 1.00 20.10 93 LEU A N 1
ATOM 720 C CA . LEU A 1 93 ? 10.685 20.613 22.689 1.00 19.19 93 LEU A CA 1
ATOM 721 C C . LEU A 1 93 ? 10.347 21.466 23.906 1.00 19.57 93 LEU A C 1
ATOM 722 O O . LEU A 1 93 ? 11.215 22.124 24.479 1.00 19.29 93 LEU A O 1
ATOM 727 N N . SER A 1 94 ? 9.076 21.460 24.288 1.00 20.02 94 SER A N 1
ATOM 728 C CA . SER A 1 94 ? 8.629 22.230 25.440 1.00 21.43 94 SER A CA 1
ATOM 729 C C . SER A 1 94 ? 8.180 21.289 26.548 1.00 22.59 94 SER A C 1
ATOM 730 O O . SER A 1 94 ? 8.247 20.070 26.407 1.00 19.85 94 SER A O 1
ATOM 733 N N . HIS A 1 95 ? 7.710 21.876 27.644 1.00 23.49 95 HIS A N 1
ATOM 734 C CA . HIS A 1 95 ? 7.224 21.127 28.794 1.00 26.20 95 HIS A CA 1
ATOM 735 C C . HIS A 1 95 ? 6.119 20.154 28.377 1.00 25.71 95 HIS A C 1
ATOM 736 O O . HIS A 1 95 ? 5.930 19.114 29.009 1.00 26.70 95 HIS A O 1
ATOM 743 N N . ASN A 1 96 ? 5.399 20.489 27.309 1.00 24.72 96 ASN A N 1
ATOM 744 C CA . ASN A 1 96 ? 4.319 19.641 26.806 1.00 24.63 96 ASN A CA 1
ATOM 745 C C . ASN A 1 96 ? 4.818 18.226 26.529 1.00 23.14 96 ASN A C 1
ATOM 746 O O . ASN A 1 96 ? 4.101 17.247 26.754 1.00 22.33 96 ASN A O 1
ATOM 751 N N . PHE A 1 97 ? 6.050 18.129 26.037 1.00 20.39 97 PHE A N 1
ATOM 752 C CA . PHE A 1 97 ? 6.658 16.843 25.710 1.00 18.53 97 PHE A CA 1
ATOM 753 C C . PHE A 1 97 ? 7.545 16.337 26.843 1.00 18.06 97 PHE A C 1
ATOM 754 O O . PHE A 1 97 ? 7.438 15.184 27.256 1.00 16.06 97 PHE A O 1
ATOM 762 N N . LEU A 1 98 ? 8.416 17.214 27.338 1.00 17.23 98 LEU A N 1
ATOM 763 C CA . LEU A 1 98 ? 9.365 16.872 28.395 1.00 17.64 98 LEU A CA 1
ATOM 764 C C . LEU A 1 98 ? 8.767 16.368 29.709 1.00 17.74 98 LEU A C 1
ATOM 765 O O . LEU A 1 98 ? 9.376 15.543 30.386 1.00 16.53 98 LEU A O 1
ATOM 770 N N . LYS A 1 99 ? 7.582 16.847 30.074 1.00 18.96 99 LYS A N 1
ATOM 771 C CA . LYS A 1 99 ? 6.962 16.415 31.326 1.00 20.56 99 LYS A CA 1
ATOM 772 C C . LYS A 1 99 ? 6.752 14.900 31.389 1.00 20.25 9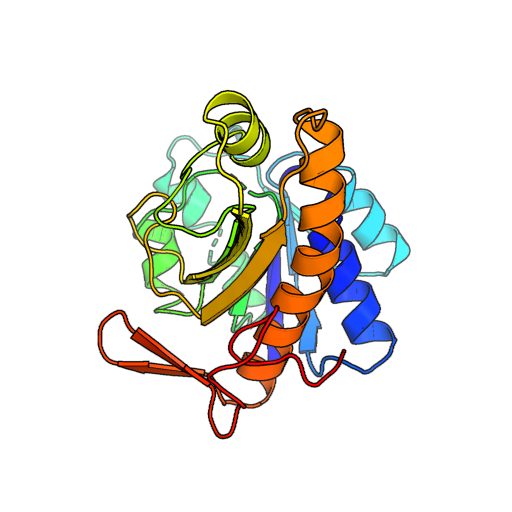9 LYS A C 1
ATOM 773 O O . LYS A 1 99 ? 6.701 14.314 32.471 1.00 21.05 99 LYS A O 1
ATOM 779 N N . TYR A 1 100 ? 6.642 14.265 30.230 1.00 19.97 100 TYR A N 1
ATOM 780 C CA . TYR A 1 100 ? 6.423 12.822 30.173 1.00 19.39 100 TYR A CA 1
ATOM 781 C C . TYR A 1 100 ? 7.682 11.992 30.404 1.00 19.36 100 TYR A C 1
ATOM 782 O O . TYR A 1 100 ? 7.600 10.835 30.820 1.00 19.86 100 TYR A O 1
ATOM 791 N N . PHE A 1 101 ? 8.839 12.590 30.141 1.00 17.75 101 PHE A N 1
ATOM 792 C CA . PHE A 1 101 ? 10.120 11.910 30.296 1.00 17.87 101 PHE A CA 1
ATOM 793 C C . PHE A 1 101 ? 11.065 12.699 31.197 1.00 18.79 101 PHE A C 1
ATOM 794 O O . PHE A 1 101 ? 12.124 13.145 30.755 1.00 17.86 101 PHE A O 1
ATOM 802 N N . PRO A 1 102 ? 10.705 12.864 32.481 1.00 20.49 102 PRO A N 1
ATOM 803 C CA . PRO A 1 102 ? 11.550 13.614 33.418 1.00 21.63 102 PRO A CA 1
ATOM 804 C C . PRO A 1 102 ? 13.012 13.176 33.430 1.00 20.96 102 PRO A C 1
ATOM 805 O O . PRO A 1 102 ? 13.335 12.055 33.823 1.00 20.28 102 PRO A O 1
ATOM 809 N N . ASN A 1 103 ? 13.889 14.079 32.996 1.00 20.89 103 ASN A N 1
ATOM 810 C CA . ASN A 1 103 ? 15.323 13.817 32.937 1.00 21.06 10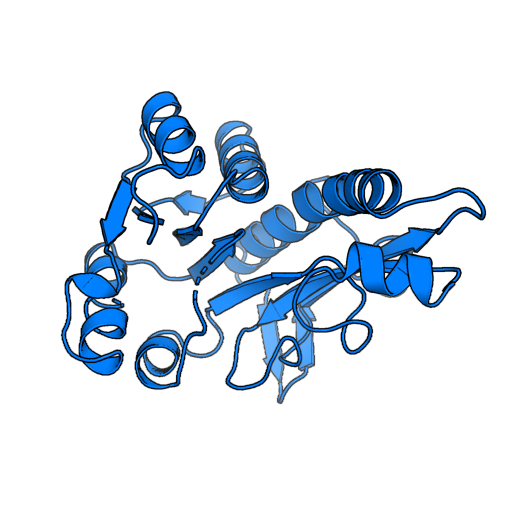3 ASN A CA 1
ATOM 811 C C . ASN A 1 103 ? 15.635 12.571 32.117 1.00 18.82 103 ASN A C 1
ATOM 812 O O . ASN A 1 103 ? 16.629 11.882 32.358 1.00 19.85 103 ASN A O 1
ATOM 817 N N . LYS A 1 104 ? 14.780 12.296 31.141 1.00 17.05 104 LYS A N 1
ATOM 818 C CA . LYS A 1 104 ? 14.944 11.134 30.282 1.00 16.56 104 LYS A CA 1
ATOM 819 C C . LYS A 1 104 ? 14.989 11.523 28.809 1.00 15.25 104 LYS A C 1
ATOM 820 O O . LYS A 1 104 ? 14.737 10.696 27.937 1.00 14.93 104 LYS A O 1
ATOM 826 N N . VAL A 1 105 ? 15.295 12.786 28.539 1.00 13.70 105 VAL A N 1
ATOM 827 C CA . VAL A 1 105 ? 15.404 13.265 27.165 1.00 13.00 105 VAL A CA 1
ATOM 828 C C . VAL A 1 105 ? 16.810 13.834 27.037 1.00 13.42 105 VAL A C 1
ATOM 829 O O . VAL A 1 105 ? 17.179 14.749 27.776 1.00 13.30 105 VAL A O 1
ATOM 833 N N . ILE A 1 106 ? 17.608 13.276 26.131 1.00 13.23 106 ILE A N 1
ATOM 834 C CA . ILE A 1 106 ? 18.970 13.760 25.951 1.00 13.20 106 ILE A CA 1
ATOM 835 C C . ILE A 1 106 ? 19.248 14.209 24.525 1.00 14.21 106 ILE A C 1
ATOM 836 O O . ILE A 1 106 ? 18.506 13.890 23.594 1.00 14.17 106 ILE A O 1
ATOM 841 N N . ASN A 1 107 ? 20.336 14.950 24.368 1.00 11.03 107 ASN A N 1
ATOM 842 C CA . ASN A 1 107 ? 20.709 15.485 23.076 1.00 13.24 107 ASN A CA 1
ATOM 843 C C . ASN A 1 107 ? 22.219 15.556 22.929 1.00 14.04 107 ASN A C 1
ATOM 844 O O . ASN A 1 107 ? 22.944 15.620 23.922 1.00 13.08 107 ASN A O 1
ATOM 849 N N . ILE A 1 108 ? 22.686 15.526 21.685 1.00 13.25 108 ILE A N 1
ATOM 850 C CA . ILE A 1 108 ? 24.106 15.638 21.399 1.00 13.43 108 ILE A CA 1
ATOM 851 C C . ILE A 1 108 ? 24.281 16.995 20.715 1.00 13.86 108 ILE A C 1
ATOM 852 O O . ILE A 1 108 ? 23.612 17.293 19.726 1.00 13.76 108 ILE A O 1
ATOM 857 N N . HIS A 1 109 ? 25.157 17.829 21.266 1.00 13.60 109 HIS A N 1
ATOM 858 C CA . HIS A 1 109 ? 25.412 19.159 20.714 1.00 14.05 109 HIS A CA 1
ATOM 859 C C . HIS A 1 109 ? 26.901 19.316 20.416 1.00 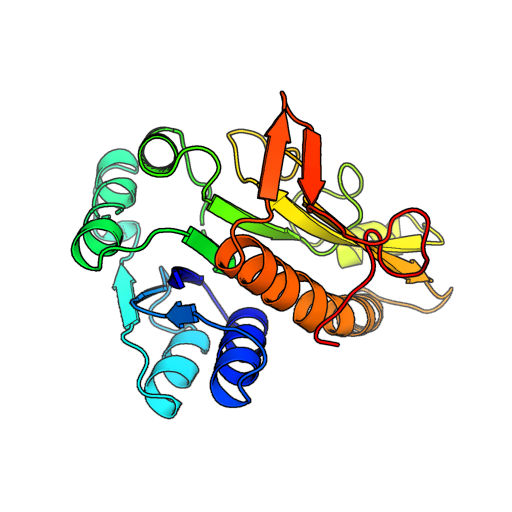13.07 109 HIS A C 1
ATOM 860 O O . HIS A 1 109 ? 27.739 19.036 21.273 1.00 13.40 109 HIS A O 1
ATOM 867 N N . PRO A 1 110 ? 27.243 19.799 19.207 1.00 12.37 110 PRO A N 1
ATOM 868 C CA . PRO A 1 110 ? 28.627 19.992 18.767 1.00 12.75 110 PRO A CA 1
ATOM 869 C C . PRO A 1 110 ? 29.426 21.180 19.295 1.00 12.80 110 PRO A C 1
ATOM 870 O O . PRO A 1 110 ? 30.016 21.931 18.517 1.00 12.71 110 PRO A O 1
ATOM 874 N N . SER A 1 111 ? 29.439 21.347 20.613 1.00 12.71 111 SER A N 1
ATOM 875 C CA . SER A 1 111 ? 30.229 22.395 21.252 1.00 13.26 111 SER A CA 1
ATOM 876 C C . SER A 1 111 ? 30.341 22.025 22.722 1.00 13.96 111 SER A C 1
ATOM 877 O O . SER A 1 111 ? 29.656 21.114 23.192 1.00 11.18 111 SER A O 1
ATOM 880 N N . LEU A 1 112 ? 31.233 22.702 23.434 1.00 12.75 112 LEU A N 1
ATOM 881 C CA . LEU A 1 112 ? 31.379 22.468 24.861 1.00 13.21 112 LEU A CA 1
ATOM 882 C C . LEU A 1 112 ? 30.441 23.482 25.501 1.00 15.11 112 LEU A C 1
ATOM 883 O O . LEU A 1 112 ? 30.852 24.598 25.822 1.00 14.66 112 LEU A O 1
ATOM 888 N N . ILE A 1 113 ? 29.171 23.110 25.657 1.00 14.49 113 ILE A N 1
ATOM 889 C CA . ILE A 1 113 ? 28.205 24.028 26.246 1.00 15.11 113 ILE A CA 1
ATOM 890 C C . ILE A 1 113 ? 28.722 24.449 27.611 1.00 14.76 113 ILE A C 1
ATOM 891 O O . ILE A 1 113 ? 29.440 23.694 28.267 1.00 14.76 113 ILE A O 1
ATOM 896 N N . PRO A 1 114 ? 28.339 25.646 28.078 1.00 14.66 114 PRO A N 1
ATOM 897 C CA . PRO A 1 114 ? 27.461 26.662 27.483 1.00 14.80 114 PRO A CA 1
ATOM 898 C C . PRO A 1 114 ? 28.027 27.487 26.325 1.00 14.75 114 PRO A C 1
ATOM 899 O O . PRO A 1 114 ? 27.378 28.426 25.859 1.00 14.98 114 PRO A O 1
ATOM 903 N N . ALA A 1 115 ? 29.233 27.164 25.875 1.00 14.09 115 ALA A N 1
ATOM 904 C CA . ALA A 1 115 ? 29.820 27.892 24.760 1.00 14.63 115 ALA A CA 1
ATOM 905 C C . ALA A 1 115 ? 29.130 27.487 23.457 1.00 14.25 115 ALA A C 1
ATOM 906 O O . ALA A 1 115 ? 28.761 26.329 23.272 1.00 13.05 115 ALA A O 1
ATOM 908 N N . PHE A 1 116 ? 28.958 28.456 22.566 1.00 13.51 116 PHE A N 1
ATOM 909 C CA . PHE A 1 116 ? 28.353 28.231 21.254 1.00 12.98 116 PHE A CA 1
ATOM 910 C C . PHE A 1 116 ? 27.087 27.386 21.230 1.00 14.04 116 PHE A C 1
ATOM 911 O O . PHE A 1 116 ? 27.034 26.320 20.608 1.00 13.96 116 PHE A O 1
ATOM 919 N N . GLN A 1 117 ? 26.059 27.879 21.905 1.00 15.25 117 GLN A N 1
ATOM 920 C CA . GLN A 1 117 ? 24.779 27.193 21.943 1.00 17.66 117 GLN A CA 1
ATOM 921 C C . GLN A 1 117 ? 24.061 27.545 20.647 1.00 17.57 117 GLN A C 1
ATOM 922 O O . GLN A 1 117 ? 24.446 28.492 19.956 1.00 17.53 117 GLN A O 1
ATOM 928 N N . GLY A 1 118 ? 23.030 26.783 20.307 1.00 18.69 118 GLY A N 1
ATOM 929 C CA . GLY A 1 118 ? 22.289 27.082 19.099 1.00 19.17 118 GLY A CA 1
ATOM 930 C C . GLY A 1 118 ? 22.818 26.466 17.821 1.00 19.43 118 GLY A C 1
ATOM 931 O O . GLY A 1 118 ? 23.667 25.574 17.841 1.00 20.00 118 GLY A O 1
ATOM 932 N N . LEU A 1 119 ? 22.317 26.975 16.700 1.00 18.08 119 LEU A N 1
ATOM 933 C CA . LEU A 1 119 ? 22.677 26.480 15.374 1.00 18.63 119 LEU A CA 1
ATOM 934 C C . LEU A 1 119 ? 24.087 26.826 14.909 1.00 17.49 119 LEU A C 1
ATOM 935 O O . LEU A 1 119 ? 24.639 27.864 15.275 1.00 17.49 119 LEU A O 1
ATOM 940 N N . HIS A 1 120 ? 24.657 25.939 14.097 1.00 16.64 120 HIS A N 1
ATOM 941 C CA . HIS A 1 120 ? 25.992 26.134 13.538 1.00 16.99 120 HIS A CA 1
ATOM 942 C C . HIS A 1 120 ? 27.061 26.402 14.589 1.00 16.42 120 HIS A C 1
ATOM 943 O O . HIS A 1 120 ? 27.869 27.320 14.445 1.00 16.35 120 HIS A O 1
ATOM 950 N N . ALA A 1 121 ? 27.069 25.586 15.637 1.00 15.29 121 ALA A N 1
ATOM 951 C CA . ALA A 1 121 ? 28.036 25.732 16.722 1.00 14.52 121 ALA A CA 1
ATOM 952 C C . ALA A 1 121 ? 29.485 25.552 16.267 1.00 14.73 121 ALA A C 1
ATOM 953 O O . ALA A 1 121 ? 30.400 26.189 16.804 1.00 13.47 121 ALA A O 1
ATOM 955 N N . GLN A 1 122 ? 29.703 24.676 15.293 1.00 13.54 122 GLN A N 1
ATOM 956 C CA . GLN A 1 122 ? 31.051 24.445 14.794 1.00 14.10 122 GLN A CA 1
ATOM 957 C C . GLN A 1 122 ? 31.556 25.710 14.093 1.00 15.06 122 GLN A C 1
ATOM 958 O O . GLN A 1 122 ? 32.686 26.146 14.313 1.00 14.90 122 GLN A O 1
ATOM 964 N N . LYS A 1 123 ? 30.708 26.306 13.260 1.00 14.74 123 LYS A N 1
ATOM 965 C CA . LYS A 1 123 ? 31.083 27.524 12.557 1.00 15.71 123 LYS A CA 1
ATOM 966 C C . LYS A 1 123 ? 31.302 28.642 13.574 1.00 15.06 123 LYS A C 1
ATOM 967 O O . LYS A 1 123 ? 32.227 29.445 13.432 1.00 14.54 123 LYS A O 1
ATOM 973 N N . GLN A 1 124 ? 30.458 28.689 14.604 1.00 13.46 124 GLN A N 1
ATOM 974 C CA . GLN A 1 124 ? 30.597 29.714 15.642 1.00 14.69 124 GLN A CA 1
ATOM 975 C C . GLN A 1 124 ? 31.982 29.635 16.275 1.00 14.34 124 GLN A C 1
ATOM 976 O O . GLN A 1 124 ? 32.641 30.653 16.487 1.00 15.84 124 GLN A O 1
ATOM 982 N N . ALA A 1 125 ? 32.410 28.417 16.585 1.00 14.18 125 ALA A N 1
ATOM 983 C CA . ALA A 1 125 ? 33.713 28.203 17.205 1.00 14.47 125 ALA A CA 1
ATOM 984 C C . ALA A 1 125 ? 34.850 28.668 16.309 1.00 14.64 125 ALA A C 1
ATOM 985 O O . ALA A 1 125 ? 35.797 29.305 16.776 1.00 13.19 125 ALA A O 1
ATOM 987 N N . VAL A 1 126 ? 34.759 28.338 15.026 1.00 14.11 126 VAL A N 1
ATOM 988 C CA . VAL A 1 126 ? 35.788 28.722 14.065 1.00 14.89 126 VAL A CA 1
ATOM 989 C C . VAL A 1 126 ? 35.887 30.235 13.900 1.00 15.22 126 VAL A C 1
ATOM 990 O O . VAL A 1 126 ? 36.986 30.794 13.938 1.00 16.61 126 VAL A O 1
ATOM 994 N N . GLU A 1 127 ? 34.749 30.898 13.718 1.00 15.86 127 GLU A N 1
ATOM 995 C CA . GLU A 1 127 ? 34.749 32.346 13.535 1.00 17.84 127 GLU A CA 1
ATOM 996 C C . GLU A 1 127 ? 35.211 33.057 14.803 1.00 17.73 127 GLU A C 1
ATOM 997 O O . GLU A 1 127 ? 35.900 34.080 14.735 1.00 16.85 127 GLU A O 1
ATOM 1003 N N . PHE A 1 128 ? 34.841 32.511 15.956 1.00 16.48 128 PHE A N 1
ATOM 1004 C CA . PHE A 1 128 ? 35.245 33.106 17.227 1.00 16.32 128 PHE A CA 1
ATOM 1005 C C . PHE A 1 128 ? 36.753 32.946 17.394 1.00 16.35 128 PHE A C 1
ATOM 1006 O O . PHE A 1 128 ? 37.433 33.833 17.912 1.00 16.10 128 PHE A O 1
ATOM 1014 N N . GLY A 1 129 ? 37.265 31.801 16.954 1.00 15.55 129 GLY A N 1
ATOM 1015 C CA . GLY A 1 129 ? 38.684 31.533 17.056 1.00 15.38 129 GLY A CA 1
ATOM 1016 C C . GLY A 1 129 ? 39.112 30.835 18.337 1.00 15.24 129 GLY A C 1
ATOM 1017 O O . GLY A 1 129 ? 40.241 31.026 18.778 1.00 14.20 129 GLY A O 1
ATOM 1018 N N . VAL A 1 130 ? 38.232 30.045 18.953 1.00 15.24 130 VAL A N 1
ATOM 1019 C CA . VAL A 1 130 ? 38.625 29.338 20.173 1.00 15.84 130 VAL A CA 1
ATOM 1020 C C . VAL A 1 130 ? 39.673 28.309 19.782 1.00 15.46 130 VAL A C 1
ATOM 1021 O O . VAL A 1 130 ? 39.778 27.948 18.608 1.00 15.53 130 VAL A O 1
ATOM 1025 N N . LYS A 1 131 ? 40.443 27.842 20.759 1.00 14.08 131 LYS A N 1
ATOM 1026 C CA . LYS A 1 131 ? 41.488 26.858 20.504 1.00 13.33 131 LYS A CA 1
ATOM 1027 C C . LYS A 1 131 ? 40.999 25.455 20.845 1.00 13.90 131 LYS A C 1
ATOM 1028 O O . LYS A 1 131 ? 41.616 24.460 20.463 1.00 13.01 131 LYS A O 1
ATOM 1034 N N . PHE A 1 132 ? 39.884 25.388 21.567 1.00 13.49 132 PHE A N 1
ATOM 1035 C CA . PHE A 1 132 ? 39.279 24.114 21.938 1.00 15.05 132 PHE A CA 1
ATOM 1036 C C . PHE A 1 132 ? 37.768 24.158 21.798 1.00 15.37 132 PHE A C 1
ATOM 1037 O O . PHE A 1 132 ? 37.125 25.111 22.233 1.00 15.17 132 PHE A O 1
ATOM 1045 N N . SER A 1 133 ? 37.206 23.125 21.178 1.00 13.36 133 SER A N 1
ATOM 1046 C CA . SER A 1 133 ? 35.757 23.005 21.068 1.00 13.68 133 SER A CA 1
ATOM 1047 C C . SER A 1 133 ? 35.490 21.546 21.417 1.00 12.12 133 SER A C 1
ATOM 1048 O O . SER A 1 133 ? 36.256 20.944 22.161 1.00 12.61 133 SER A O 1
ATOM 1051 N N . GLY A 1 134 ? 34.424 20.972 20.876 1.00 14.19 134 GLY A N 1
ATOM 1052 C CA . GLY A 1 134 ? 34.118 19.587 21.174 1.00 13.61 134 GLY A CA 1
ATOM 1053 C C . GLY A 1 134 ? 32.626 19.338 21.125 1.00 12.71 134 GLY A C 1
ATOM 1054 O O . GLY A 1 134 ? 31.903 20.044 20.427 1.00 14.96 134 GLY A O 1
ATOM 1055 N N . CYS A 1 135 ? 32.158 18.329 21.852 1.00 12.65 135 CYS A N 1
ATOM 1056 C CA . CYS A 1 135 ? 30.735 18.025 21.866 1.00 11.11 135 CYS A CA 1
ATOM 1057 C C . CYS A 1 135 ? 30.243 17.665 23.260 1.00 12.56 135 CYS A C 1
ATOM 1058 O O . CYS A 1 135 ? 31.019 17.271 24.135 1.00 10.39 135 CYS A O 1
ATOM 1061 N N . THR A 1 136 ? 28.937 17.795 23.455 1.00 11.51 136 THR A N 1
ATOM 1062 C CA . THR A 1 136 ? 28.334 17.544 24.753 1.00 10.73 136 THR A CA 1
ATOM 1063 C C . THR A 1 136 ? 27.053 16.734 24.661 1.00 10.70 136 THR A C 1
ATOM 1064 O O . THR A 1 136 ? 26.251 16.956 23.759 1.00 10.43 136 THR A O 1
ATOM 1068 N N . VAL A 1 137 ? 26.874 15.786 25.579 1.00 10.18 137 VAL A N 1
ATOM 1069 C CA . VAL A 1 137 ? 25.615 15.050 25.644 1.00 9.82 137 VAL A CA 1
ATOM 1070 C C . VAL A 1 137 ? 24.994 15.668 26.890 1.00 12.00 137 VAL A C 1
ATOM 1071 O O . VAL A 1 137 ? 25.631 15.704 27.948 1.00 10.82 137 VAL A O 1
ATOM 1075 N N . HIS A 1 138 ? 23.775 16.181 26.767 1.00 12.04 138 HIS A N 1
ATOM 1076 C CA . HIS A 1 138 ? 23.121 16.824 27.905 1.00 13.00 138 HIS A CA 1
ATOM 1077 C C . HIS A 1 138 ? 21.649 16.482 27.998 1.00 14.64 138 HIS A C 1
ATOM 1078 O O . HIS A 1 138 ? 21.041 16.040 27.026 1.00 13.64 138 HIS A O 1
ATOM 1085 N N . ILE A 1 139 ? 21.083 16.690 29.182 1.00 14.82 139 ILE A N 1
ATOM 1086 C CA . ILE A 1 139 ? 19.665 16.451 29.400 1.00 14.50 139 ILE A CA 1
ATOM 1087 C C . ILE A 1 139 ? 18.946 17.672 28.854 1.00 14.90 139 ILE A C 1
ATOM 1088 O O . ILE A 1 139 ? 19.334 18.807 29.127 1.00 15.08 139 ILE A O 1
ATOM 1093 N N . VAL A 1 140 ? 17.899 17.432 28.079 1.00 13.21 140 VAL A N 1
ATOM 1094 C CA . VAL A 1 140 ? 17.134 18.511 27.479 1.00 14.57 140 VAL A CA 1
ATOM 1095 C C . VAL A 1 140 ? 16.118 19.104 28.443 1.00 16.29 140 VAL A C 1
ATOM 1096 O O . VAL A 1 140 ? 15.382 18.376 29.110 1.00 14.84 140 VAL A O 1
ATOM 1100 N N . ASP A 1 141 ? 16.102 20.431 28.522 1.00 17.60 141 ASP A N 1
ATOM 1101 C CA . ASP A 1 141 ? 15.141 21.142 29.355 1.00 21.64 141 ASP A CA 1
ATOM 1102 C C .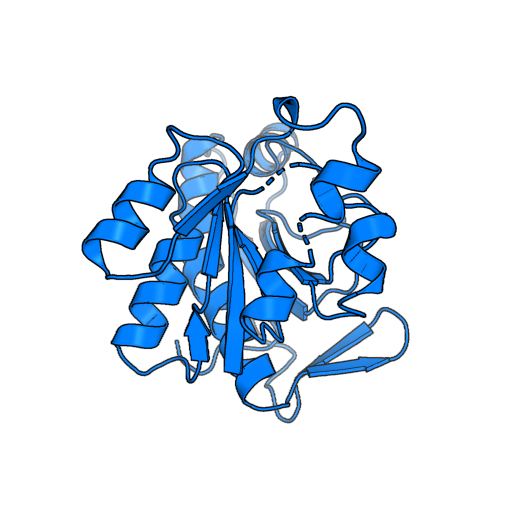 ASP A 1 141 ? 14.638 22.364 28.585 1.00 23.70 141 ASP A C 1
ATOM 1103 O O . ASP A 1 141 ? 14.749 22.416 27.358 1.00 23.07 141 ASP A O 1
ATOM 1108 N N . GLU A 1 142 ? 14.085 23.341 29.297 1.00 26.47 142 GLU A N 1
ATOM 1109 C CA . GLU A 1 142 ? 13.552 24.441 28.495 1.00 29.32 142 GLU A CA 1
ATOM 1110 C C . GLU A 1 142 ? 14.587 25.469 28.036 1.00 29.47 142 GLU A C 1
ATOM 1111 O O . GLU A 1 142 ? 14.243 26.340 27.236 1.00 29.28 142 GLU A O 1
ATOM 1117 N N . SER A 1 143 ? 15.854 25.297 28.396 1.00 28.99 143 SER A N 1
ATOM 1118 C CA . SER A 1 143 ? 16.904 26.158 27.858 1.00 29.02 143 SER A CA 1
ATOM 1119 C C . SER A 1 143 ? 17.420 25.684 26.504 1.00 29.09 143 SER A C 1
ATOM 1120 O O . SER A 1 143 ? 17.143 24.564 26.075 1.00 28.65 143 SER A O 1
ATOM 1123 N N . VAL A 1 144 ? 18.173 26.547 25.831 1.00 29.94 144 VAL A N 1
ATOM 1124 C CA . VAL A 1 144 ? 18.747 26.195 24.540 1.00 31.88 144 VAL A CA 1
ATOM 1125 C C . VAL A 1 144 ? 20.175 25.705 24.778 1.00 32.23 144 VAL A C 1
ATOM 1126 O O . VAL A 1 144 ? 21.118 26.495 24.850 1.00 32.88 144 VAL A O 1
ATOM 1130 N N . ASP A 1 145 ? 20.313 24.391 24.926 1.00 31.81 145 ASP A N 1
ATOM 1131 C CA . ASP A 1 145 ? 21.607 23.761 25.159 1.00 31.80 145 ASP A CA 1
ATOM 1132 C C . ASP A 1 145 ? 22.394 24.426 26.285 1.00 30.76 145 ASP A C 1
ATOM 1133 O O . ASP A 1 145 ? 23.585 24.701 26.138 1.00 31.37 145 ASP A O 1
ATOM 1138 N N . ALA A 1 146 ? 21.432 24.316 27.278 1.00 29.08 146 ALA A N 1
ATOM 1139 C CA . ALA A 1 146 ? 21.976 24.737 28.564 1.00 27.17 146 ALA A CA 1
ATOM 1140 C C . ALA A 1 146 ? 21.511 23.812 29.684 1.00 25.94 146 ALA A C 1
ATOM 1141 O O . ALA A 1 146 ? 21.610 24.152 30.859 1.00 25.15 146 ALA A O 1
ATOM 1143 N N . GLY A 1 147 ? 21.074 22.575 29.575 1.00 23.79 147 GLY A N 1
ATOM 1144 C CA . GLY A 1 147 ? 20.601 21.622 30.564 1.00 22.59 147 GLY A CA 1
ATOM 1145 C C . GLY A 1 147 ? 21.720 20.825 31.216 1.00 20.90 147 GLY A C 1
ATOM 1146 O O . GLY A 1 147 ? 22.894 21.031 30.905 1.00 20.65 147 GLY A O 1
ATOM 1147 N N . PRO A 1 148 ? 21.386 19.901 32.132 1.00 18.80 148 PRO A N 1
ATOM 1148 C CA . PRO A 1 148 ? 22.378 19.073 32.826 1.00 18.10 148 PRO A CA 1
ATOM 1149 C C . PRO A 1 148 ? 23.369 18.403 31.879 1.00 17.11 148 PRO A C 1
ATOM 1150 O O . PRO A 1 148 ? 22.981 17.804 30.877 1.00 17.06 148 PRO A O 1
ATOM 1154 N N . VAL A 1 149 ? 24.652 18.507 32.210 1.00 15.45 149 VAL A N 1
ATOM 1155 C CA . VAL A 1 149 ? 25.714 17.933 31.390 1.00 13.41 149 VAL A CA 1
ATOM 1156 C C . VAL A 1 149 ? 26.100 16.530 31.837 1.00 13.86 149 VAL A C 1
ATOM 1157 O O . VAL A 1 149 ? 26.452 16.320 32.993 1.00 12.66 149 VAL A O 1
ATOM 1161 N N . ILE A 1 150 ? 26.053 15.575 30.913 1.00 12.97 150 ILE A N 1
ATOM 1162 C CA . ILE A 1 150 ? 26.399 14.197 31.246 1.00 13.24 150 ILE A CA 1
ATOM 1163 C C . ILE A 1 150 ? 27.862 13.887 30.959 1.00 13.43 150 ILE A C 1
ATOM 1164 O O . ILE A 1 150 ? 28.580 13.368 31.819 1.00 13.09 150 ILE A O 1
ATOM 1169 N N . VAL A 1 151 ? 28.298 14.207 29.744 1.00 13.07 151 VAL A N 1
ATOM 1170 C CA . VAL A 1 151 ? 29.665 13.935 29.325 1.00 13.78 151 VAL A CA 1
ATOM 1171 C C . VAL A 1 151 ? 30.069 14.882 28.198 1.00 13.66 151 VAL A C 1
ATOM 1172 O O . VAL A 1 151 ? 29.226 15.310 27.410 1.00 13.81 151 VAL A O 1
ATOM 1176 N N . GLN A 1 152 ? 31.352 15.226 28.139 1.00 13.72 152 GLN A N 1
ATOM 1177 C CA . GLN A 1 152 ? 31.859 16.100 27.084 1.00 13.99 152 GLN A CA 1
ATOM 1178 C C . GLN A 1 152 ? 33.159 15.548 26.532 1.00 13.60 152 GLN A C 1
ATOM 1179 O O . GLN A 1 152 ? 33.877 14.827 27.222 1.00 13.69 152 GLN A O 1
ATOM 1185 N N . ALA A 1 153 ? 33.444 15.883 25.278 1.00 13.72 153 ALA A N 1
ATOM 1186 C CA . ALA A 1 153 ? 34.669 15.460 24.615 1.00 13.57 153 ALA A CA 1
ATOM 1187 C C . ALA A 1 153 ? 35.304 16.740 24.085 1.00 13.27 153 ALA A C 1
ATOM 1188 O O . ALA A 1 153 ? 34.631 17.550 23.451 1.00 11.83 153 ALA A O 1
ATOM 1190 N N . VAL A 1 154 ? 36.589 16.930 24.365 1.00 13.79 154 VAL A N 1
ATOM 1191 C CA . VAL A 1 154 ? 37.292 18.127 23.917 1.00 14.71 154 VAL A CA 1
ATOM 1192 C C . VAL A 1 154 ? 38.095 17.860 22.650 1.00 14.88 154 VAL A C 1
ATOM 1193 O O . VAL A 1 154 ? 38.752 16.827 22.516 1.00 15.80 154 VAL A O 1
ATOM 1197 N N . VAL A 1 155 ? 38.022 18.810 21.722 1.00 15.25 155 VAL A N 1
ATOM 1198 C CA . VAL A 1 155 ? 38.698 18.722 20.435 1.00 16.15 155 VAL A CA 1
ATOM 1199 C C . VAL A 1 155 ? 39.467 20.005 20.122 1.00 16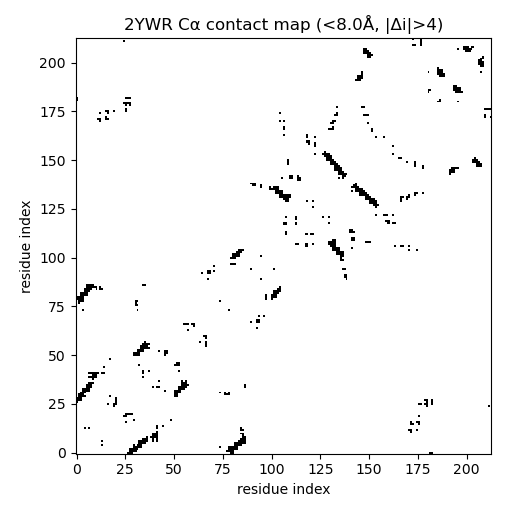.18 155 VAL A C 1
ATOM 1200 O O . VAL A 1 155 ? 38.924 21.102 20.233 1.00 16.88 155 VAL A O 1
ATOM 1204 N N . PRO A 1 156 ? 40.748 19.880 19.736 1.00 15.24 156 PRO A N 1
ATOM 1205 C CA . PRO A 1 156 ? 41.563 21.054 19.408 1.00 15.27 156 PRO A CA 1
ATOM 1206 C C . PRO A 1 156 ? 41.120 21.668 18.085 1.00 15.29 156 PRO A C 1
ATOM 1207 O O . PRO A 1 156 ? 40.711 20.957 17.167 1.00 16.53 156 PRO A O 1
ATOM 1211 N N . VAL A 1 157 ? 41.203 22.990 17.994 1.00 14.39 157 VAL A N 1
ATOM 1212 C CA . VAL A 1 157 ? 40.826 23.709 16.785 1.00 15.90 157 VAL A CA 1
ATOM 1213 C C . VAL A 1 157 ? 42.100 24.170 16.075 1.00 16.88 157 VAL A C 1
ATOM 1214 O O . VAL A 1 157 ? 43.027 24.676 16.715 1.00 17.13 157 VAL A O 1
ATOM 1218 N N . LEU A 1 158 ? 42.143 23.992 14.757 1.00 17.22 158 LEU A N 1
ATOM 1219 C CA . LEU A 1 158 ? 43.308 24.386 13.968 1.00 19.21 158 LEU A CA 1
ATOM 1220 C C . LEU A 1 158 ? 43.134 25.750 13.305 1.00 18.95 158 LEU A C 1
ATOM 1221 O O . LEU A 1 158 ? 42.030 26.141 12.938 1.00 19.76 158 LEU A O 1
ATOM 1226 N N . PRO A 1 159 ? 44.239 26.488 13.133 1.00 19.68 159 PRO A N 1
ATOM 1227 C CA . PRO A 1 159 ? 44.239 27.816 12.513 1.00 20.04 159 PRO A CA 1
ATOM 1228 C C . PRO A 1 159 ? 43.494 27.894 11.180 1.00 20.90 159 PRO A C 1
ATOM 1229 O O . PRO A 1 159 ? 42.796 28.873 10.911 1.00 20.62 159 PRO A O 1
ATOM 1233 N N . GLU A 1 160 ? 43.641 26.861 10.353 1.00 20.77 160 GLU A N 1
ATOM 1234 C CA . GLU A 1 160 ? 42.997 26.829 9.038 1.00 22.35 160 GLU A CA 1
ATOM 1235 C C . GLU A 1 160 ? 41.626 26.146 8.992 1.00 21.83 160 GLU A C 1
ATOM 1236 O O . GLU A 1 160 ? 40.996 26.071 7.933 1.00 22.10 160 GLU A O 1
ATOM 1242 N N . ASP A 1 161 ? 41.155 25.648 10.128 1.00 21.23 161 ASP A N 1
ATOM 1243 C CA . ASP A 1 161 ? 39.852 24.991 10.161 1.00 20.63 161 ASP A CA 1
ATOM 1244 C C . ASP A 1 161 ? 38.713 25.874 9.667 1.00 20.66 161 ASP A C 1
ATOM 1245 O O . ASP A 1 161 ? 38.716 27.088 9.877 1.00 20.14 161 ASP A O 1
ATOM 1250 N N . ASP A 1 162 ? 37.744 25.258 8.996 1.00 19.44 162 ASP A N 1
ATOM 1251 C CA . ASP A 1 162 ? 36.548 25.976 8.580 1.00 18.46 162 ASP A CA 1
ATOM 1252 C C . ASP A 1 162 ? 35.411 25.165 9.195 1.00 17.14 162 ASP A C 1
ATOM 1253 O O . ASP A 1 162 ? 35.665 24.130 9.812 1.00 17.91 162 ASP A O 1
ATOM 1258 N N . GLU A 1 163 ? 34.177 25.633 9.054 1.00 17.99 163 GLU A N 1
ATOM 1259 C CA . GLU A 1 163 ? 33.031 24.939 9.639 1.00 19.04 163 GLU A CA 1
ATOM 1260 C C . GLU A 1 163 ? 33.013 23.429 9.411 1.00 19.95 163 GLU A C 1
ATOM 1261 O O . GLU A 1 163 ? 32.827 22.658 10.352 1.00 18.68 163 GLU A O 1
ATOM 1267 N N . ASN A 1 164 ? 33.213 23.002 8.169 1.00 20.88 164 ASN A N 1
ATOM 1268 C CA . ASN A 1 164 ? 33.176 21.573 7.863 1.00 21.36 164 ASN A CA 1
ATOM 1269 C C . ASN A 1 164 ? 34.328 20.740 8.419 1.00 19.29 164 ASN A C 1
ATOM 1270 O O . ASN A 1 164 ? 34.108 19.626 8.897 1.00 18.82 164 ASN A O 1
ATOM 1275 N N . THR A 1 165 ? 35.550 21.262 8.366 1.00 18.45 165 THR A N 1
ATOM 1276 C CA . THR A 1 165 ? 36.689 20.509 8.879 1.00 17.44 165 THR A CA 1
ATOM 1277 C C . THR A 1 165 ? 36.592 20.301 10.387 1.00 17.00 165 THR A C 1
ATOM 1278 O O . THR A 1 165 ? 36.833 19.199 10.879 1.00 17.51 165 THR A O 1
ATOM 1282 N N . LEU A 1 166 ? 36.236 21.347 11.126 1.00 15.97 166 LEU A N 1
ATOM 1283 C CA . LEU A 1 166 ? 36.092 21.201 12.572 1.00 16.68 166 LEU A CA 1
ATOM 1284 C C . LEU A 1 166 ? 34.920 20.268 12.878 1.00 15.27 166 LEU A C 1
ATOM 1285 O O . LEU A 1 166 ? 35.029 19.377 13.723 1.00 16.16 166 LEU A O 1
ATOM 1290 N N . ALA A 1 167 ? 33.800 20.468 12.184 1.00 15.47 167 ALA A N 1
ATOM 1291 C CA . ALA A 1 167 ? 32.615 19.640 12.402 1.00 15.49 167 ALA A CA 1
ATOM 1292 C C . ALA A 1 167 ? 32.942 18.162 12.251 1.00 16.43 167 ALA A C 1
ATOM 1293 O O . ALA A 1 167 ? 32.478 17.332 13.028 1.00 15.48 167 ALA A O 1
ATOM 1295 N N . ASP A 1 168 ? 33.740 17.839 11.238 1.00 16.40 168 ASP A N 1
ATOM 1296 C CA . ASP A 1 168 ? 34.135 16.460 10.979 1.00 17.38 168 ASP A CA 1
ATOM 1297 C C . ASP A 1 168 ? 34.920 15.873 12.150 1.00 16.12 168 ASP A C 1
ATOM 1298 O O . ASP A 1 168 ? 34.726 14.713 12.521 1.00 16.43 168 ASP A O 1
ATOM 1303 N N . ARG A 1 169 ? 35.804 16.678 12.735 1.00 17.04 169 ARG A N 1
ATOM 1304 C CA . ARG A 1 169 ? 36.620 16.238 13.865 1.00 16.65 169 ARG A CA 1
ATOM 1305 C C . ARG A 1 169 ? 35.760 16.022 15.108 1.00 16.10 169 ARG A C 1
ATOM 1306 O O . ARG A 1 169 ? 35.964 15.068 15.855 1.00 16.60 169 ARG A O 1
ATOM 1314 N N . ILE A 1 170 ? 34.802 16.914 15.330 1.00 14.15 170 ILE A N 1
ATOM 1315 C CA . ILE A 1 170 ? 33.921 16.799 16.487 1.00 14.58 170 ILE A CA 1
ATOM 1316 C C . ILE A 1 170 ? 32.974 15.606 16.344 1.00 14.95 170 ILE A C 1
ATOM 1317 O O . ILE A 1 170 ? 32.724 14.885 17.311 1.00 14.27 170 ILE A O 1
ATOM 1322 N N . LEU A 1 171 ? 32.483 15.379 15.128 1.00 13.14 171 LEU A N 1
ATOM 1323 C CA . LEU A 1 171 ? 31.539 14.295 14.870 1.00 14.28 171 LEU A CA 1
ATOM 1324 C C . LEU A 1 171 ? 32.073 12.918 15.242 1.00 15.09 171 LEU A C 1
ATOM 1325 O O . LEU A 1 171 ? 31.301 12.042 15.626 1.00 14.88 171 LEU A O 1
ATOM 1330 N N . LYS A 1 172 ? 33.384 12.718 15.130 1.00 15.45 172 LYS A N 1
ATOM 1331 C CA . LYS A 1 172 ? 33.965 11.424 15.484 1.00 16.03 172 LYS A CA 1
ATOM 1332 C C . LYS A 1 172 ? 33.685 11.135 16.956 1.00 15.84 172 LYS A C 1
ATOM 1333 O O . LYS A 1 172 ? 33.437 9.992 17.340 1.00 16.44 172 LYS A O 1
ATOM 1339 N N . TRP A 1 173 ? 33.722 12.184 17.774 1.00 14.82 173 TRP A N 1
ATOM 1340 C CA . TRP A 1 173 ? 33.480 12.045 19.204 1.00 13.76 173 TRP A CA 1
ATOM 1341 C C . TRP A 1 173 ? 32.000 11.975 19.564 1.00 12.51 173 TRP A C 1
ATOM 1342 O O . TRP A 1 173 ? 31.633 11.325 20.543 1.00 11.77 173 TRP A O 1
ATOM 1353 N N . GLU A 1 174 ? 31.154 12.636 18.778 1.00 13.75 174 GLU A N 1
ATOM 1354 C CA . GLU A 1 174 ? 29.715 12.604 19.019 1.00 13.28 174 GLU A CA 1
ATOM 1355 C C . GLU A 1 174 ? 29.250 11.160 18.884 1.00 14.25 174 GLU A C 1
ATOM 1356 O O . GLU A 1 174 ? 28.428 10.675 19.665 1.00 13.69 174 GLU A O 1
ATOM 1362 N N . HIS A 1 175 ? 29.783 10.487 17.869 1.00 13.34 175 HIS A N 1
ATOM 1363 C CA . HIS A 1 175 ? 29.436 9.101 17.584 1.00 13.29 175 HIS A CA 1
ATOM 1364 C C . HIS A 1 175 ? 29.912 8.139 18.669 1.00 13.93 175 HIS A C 1
ATOM 1365 O O . HIS A 1 175 ? 29.568 6.957 18.650 1.00 12.05 175 HIS A O 1
ATOM 1372 N N . LYS A 1 176 ? 30.707 8.645 19.609 1.00 13.46 176 LYS A N 1
ATOM 1373 C CA . LYS A 1 176 ? 31.202 7.825 20.708 1.00 13.82 176 LYS A CA 1
ATOM 1374 C C . LYS A 1 176 ? 30.539 8.178 22.043 1.00 13.34 176 LYS A C 1
ATOM 1375 O O . LYS A 1 176 ? 30.088 7.287 22.766 1.00 14.38 176 LYS A O 1
ATOM 1381 N N . ILE A 1 177 ? 30.458 9.465 22.374 1.00 11.48 177 ILE A N 1
ATOM 1382 C CA . ILE A 1 177 ? 29.865 9.835 23.656 1.00 11.76 177 ILE A CA 1
ATOM 1383 C C . ILE A 1 177 ? 28.355 9.659 23.733 1.00 11.16 177 ILE A C 1
ATOM 1384 O O . ILE A 1 177 ? 27.813 9.438 24.819 1.00 12.39 177 ILE A O 1
ATOM 1389 N N . LEU A 1 178 ? 27.662 9.747 22.602 1.00 12.15 178 LEU A N 1
ATOM 1390 C CA . LEU A 1 178 ? 26.216 9.567 22.655 1.00 11.92 178 LEU A CA 1
ATOM 1391 C C . LEU A 1 178 ? 25.893 8.086 22.875 1.00 11.31 178 LEU A C 1
ATOM 1392 O O . LEU A 1 178 ? 25.085 7.755 23.739 1.00 12.13 178 LEU A O 1
ATOM 1397 N N . PRO A 1 179 ? 26.513 7.174 22.100 1.00 13.04 179 PRO A N 1
ATOM 1398 C CA . PRO A 1 179 ? 26.193 5.761 22.344 1.00 12.46 179 PRO A CA 1
ATOM 1399 C C . PRO A 1 179 ? 26.616 5.340 23.756 1.00 12.46 179 PRO A C 1
ATOM 1400 O O . PRO A 1 179 ? 25.939 4.548 24.403 1.00 12.26 179 PRO A O 1
ATOM 1404 N N . GLN A 1 180 ? 27.740 5.875 24.227 1.00 13.18 180 GLN A N 1
ATOM 1405 C CA . GLN A 1 180 ? 28.226 5.558 25.568 1.00 12.94 180 GLN A CA 1
ATOM 1406 C C . GLN A 1 180 ? 27.221 6.011 26.620 1.00 12.45 180 GLN A C 1
ATOM 1407 O O . GLN A 1 180 ? 26.996 5.323 27.615 1.00 12.99 180 GLN A O 1
ATOM 1413 N N . THR A 1 181 ? 26.624 7.179 26.410 1.00 13.17 181 THR A N 1
ATOM 1414 C CA . THR A 1 181 ? 25.641 7.687 27.358 1.00 12.57 181 THR A CA 1
ATOM 1415 C C . THR A 1 181 ? 24.419 6.772 27.383 1.00 13.19 181 THR A C 1
ATOM 1416 O O . THR A 1 181 ? 23.837 6.530 28.442 1.00 12.38 181 THR A O 1
ATOM 1420 N N . VAL A 1 182 ? 24.031 6.261 26.217 1.00 13.27 182 VAL A N 1
ATOM 1421 C CA . VAL A 1 182 ? 22.881 5.366 26.153 1.00 13.37 182 VAL A CA 1
ATOM 1422 C C . VAL A 1 182 ? 23.195 4.129 26.989 1.00 13.71 182 VAL A C 1
ATOM 1423 O O . VAL A 1 182 ? 22.371 3.681 27.779 1.00 13.53 182 VAL A O 1
ATOM 1427 N N . GLN A 1 183 ? 24.399 3.592 26.819 1.00 14.30 183 GLN A N 1
ATOM 1428 C CA . GLN A 1 183 ? 24.810 2.413 27.569 1.00 15.03 183 GLN A CA 1
ATOM 1429 C C . GLN A 1 183 ? 24.805 2.723 29.060 1.00 15.70 183 GLN A C 1
ATOM 1430 O O . GLN A 1 183 ? 24.383 1.893 29.867 1.00 15.82 183 GLN A O 1
ATOM 1436 N N . TRP A 1 184 ? 25.272 3.914 29.433 1.00 16.02 184 TRP A N 1
ATOM 1437 C CA . TRP A 1 184 ? 25.281 4.276 30.846 1.00 16.09 184 TRP A CA 1
ATOM 1438 C C . TRP A 1 184 ? 23.857 4.274 31.397 1.00 16.26 184 TRP A C 1
ATOM 1439 O O . TRP A 1 184 ? 23.623 3.819 32.515 1.00 16.62 184 TRP A O 1
ATOM 1450 N N . PHE A 1 185 ? 22.901 4.775 30.619 1.00 15.85 185 PHE A N 1
ATOM 1451 C CA . PHE A 1 185 ? 21.508 4.751 31.057 1.00 14.69 185 PHE A CA 1
ATOM 1452 C C . PHE A 1 185 ? 21.061 3.291 31.154 1.00 15.07 185 PHE A C 1
ATOM 1453 O O . PHE A 1 185 ? 20.344 2.913 32.077 1.00 15.99 185 PHE A O 1
ATOM 1461 N N . ALA A 1 186 ? 21.490 2.475 30.196 1.00 15.63 186 ALA A N 1
ATOM 1462 C CA . ALA A 1 186 ? 21.127 1.058 30.180 1.00 16.42 186 ALA A CA 1
ATOM 1463 C C . ALA A 1 186 ? 21.663 0.325 31.408 1.00 18.34 186 ALA A C 1
ATOM 1464 O O . ALA A 1 186 ? 21.091 -0.678 31.847 1.00 17.59 186 ALA A O 1
ATOM 1466 N N . GLN A 1 187 ? 22.765 0.824 31.956 1.00 17.10 187 GLN A N 1
ATOM 1467 C CA . GLN A 1 187 ? 23.377 0.216 33.131 1.00 18.25 187 GLN A CA 1
ATOM 1468 C C . GLN A 1 187 ? 22.879 0.827 34.438 1.00 17.28 187 GLN A C 1
ATOM 1469 O O . GLN A 1 187 ? 23.382 0.496 35.510 1.00 15.66 187 GLN A O 1
ATOM 1475 N N . ASP A 1 188 ? 21.896 1.719 34.348 1.00 17.44 188 ASP A N 1
ATOM 1476 C CA . ASP A 1 188 ? 21.336 2.366 35.532 1.00 19.77 188 ASP A CA 1
ATOM 1477 C C . ASP A 1 188 ? 22.432 3.116 36.280 1.00 19.65 188 ASP A C 1
ATOM 1478 O O . ASP A 1 188 ? 22.447 3.142 37.513 1.00 19.81 188 ASP A O 1
ATOM 1483 N N . ARG A 1 189 ? 23.344 3.734 35.535 1.00 20.03 189 ARG A N 1
ATOM 1484 C CA . ARG A 1 189 ? 24.453 4.457 36.148 1.00 20.00 189 ARG A CA 1
ATOM 1485 C C . ARG A 1 189 ? 24.344 5.977 36.098 1.00 22.04 189 ARG A C 1
ATOM 1486 O O . ARG A 1 189 ? 25.265 6.682 36.519 1.00 22.77 189 ARG A O 1
ATOM 1494 N N . ILE A 1 190 ? 23.225 6.491 35.596 1.00 23.30 190 ILE A N 1
ATOM 1495 C CA . ILE A 1 190 ? 23.038 7.937 35.525 1.00 23.76 190 ILE A CA 1
ATOM 1496 C C . ILE A 1 190 ? 22.350 8.443 36.794 1.00 24.81 190 ILE A C 1
ATOM 1497 O O . ILE A 1 190 ? 21.203 8.094 37.075 1.00 23.43 190 ILE A O 1
ATOM 1502 N N . ILE A 1 191 ? 23.061 9.264 37.557 1.00 25.24 191 ILE A N 1
ATOM 1503 C CA . ILE A 1 191 ? 22.522 9.821 38.791 1.00 28.23 191 ILE A CA 1
ATOM 1504 C C . ILE A 1 191 ? 22.353 11.323 38.627 1.00 27.51 191 ILE A C 1
ATOM 1505 O O . ILE A 1 191 ? 23.270 12.012 38.185 1.00 27.16 191 ILE A O 1
ATOM 1510 N N . ILE A 1 192 ? 21.181 11.833 38.984 1.00 28.32 192 ILE A N 1
ATOM 1511 C CA . ILE A 1 192 ? 20.925 13.258 38.861 1.00 30.18 192 ILE A CA 1
ATOM 1512 C C . ILE A 1 192 ? 20.708 13.914 40.219 1.00 31.41 192 ILE A C 1
ATOM 1513 O O . ILE A 1 192 ? 19.922 13.437 41.036 1.00 32.59 192 ILE A O 1
ATOM 1518 N N . ASP A 1 193 ? 21.424 15.007 40.451 1.00 31.61 193 ASP A N 1
ATOM 1519 C CA . ASP A 1 193 ? 21.320 15.757 41.697 1.00 33.37 193 ASP A CA 1
ATOM 1520 C C . ASP A 1 193 ? 21.318 17.233 41.328 1.00 31.62 193 ASP A C 1
ATOM 1521 O O . ASP A 1 193 ? 22.370 17.813 41.056 1.00 31.55 193 ASP A O 1
ATOM 1526 N N . GLY A 1 194 ? 20.135 17.837 41.318 1.00 31.06 194 GLY A N 1
ATOM 1527 C CA . GLY A 1 194 ? 20.033 19.232 40.941 1.00 29.68 194 GLY A CA 1
ATOM 1528 C C . GLY A 1 194 ? 20.196 19.284 39.433 1.00 29.54 194 GLY A C 1
ATOM 1529 O O . GLY A 1 194 ? 19.488 18.577 38.712 1.00 28.68 194 GLY A O 1
ATOM 1530 N N . ARG A 1 195 ? 21.120 20.109 38.947 1.00 28.03 195 ARG A N 1
ATOM 1531 C CA . ARG A 1 195 ? 21.355 20.193 37.509 1.00 27.64 195 ARG A CA 1
ATOM 1532 C C . ARG A 1 195 ? 22.683 19.530 37.174 1.00 27.97 195 ARG A C 1
ATOM 1533 O O . ARG A 1 195 ? 23.230 19.722 36.086 1.00 27.99 195 ARG A O 1
ATOM 1541 N N . LYS A 1 196 ? 23.195 18.749 38.121 1.00 26.59 196 LYS A N 1
ATOM 1542 C CA . LYS A 1 196 ? 24.449 18.038 37.933 1.00 27.63 196 LYS A CA 1
ATOM 1543 C C . LYS A 1 196 ? 24.175 16.554 37.733 1.00 26.15 196 LYS A C 1
ATOM 1544 O O . LYS A 1 196 ? 23.263 15.992 38.340 1.00 28.00 196 LYS A O 1
ATOM 1550 N N . VAL A 1 197 ? 24.972 15.925 36.879 1.00 23.61 197 VAL A N 1
ATOM 1551 C CA . VAL A 1 197 ? 24.817 14.508 36.586 1.00 21.57 197 VAL A CA 1
ATOM 1552 C C . VAL A 1 197 ? 26.098 13.751 36.877 1.00 23.28 197 VAL A C 1
ATOM 1553 O O . VAL A 1 197 ? 27.189 14.204 36.539 1.00 24.24 197 VAL A O 1
ATOM 1557 N N . ILE A 1 198 ? 25.963 12.589 37.497 1.00 24.40 198 ILE A N 1
ATOM 1558 C CA . ILE A 1 198 ? 27.121 11.772 37.804 1.00 25.73 198 ILE A CA 1
ATOM 1559 C C . ILE A 1 198 ? 26.918 10.366 37.268 1.00 25.19 198 ILE A C 1
ATOM 1560 O O . ILE A 1 198 ? 25.825 9.809 37.354 1.00 24.10 198 ILE A O 1
ATOM 1565 N N . VAL A 1 199 ? 27.977 9.807 36.695 1.00 23.50 199 VAL A N 1
ATOM 1566 C CA . VAL A 1 199 ? 27.938 8.462 36.153 1.00 23.22 199 VAL A CA 1
ATOM 1567 C C . VAL A 1 199 ? 28.605 7.538 37.165 1.00 23.34 199 VAL A C 1
ATOM 1568 O O . VAL A 1 199 ? 29.795 7.668 37.445 1.00 22.08 199 VAL A O 1
ATOM 1572 N N . LYS A 1 200 ? 27.825 6.613 37.716 1.00 23.57 200 LYS A N 1
ATOM 1573 C CA . LYS A 1 200 ? 28.319 5.661 38.707 1.00 25.12 200 LYS A CA 1
ATOM 1574 C C . LYS A 1 200 ? 29.581 4.924 38.284 1.00 24.69 200 LYS A C 1
ATOM 1575 O O . LYS A 1 200 ? 29.673 4.409 37.172 1.00 25.07 200 LYS A O 1
ATOM 1581 N N . ASP A 1 201 ? 30.549 4.867 39.193 1.00 25.86 201 ASP A N 1
ATOM 1582 C CA . ASP A 1 201 ? 31.811 4.171 38.958 1.00 26.87 201 ASP A CA 1
ATOM 1583 C C . ASP A 1 201 ? 32.518 4.499 37.650 1.00 24.99 201 ASP A C 1
ATOM 1584 O O . ASP A 1 201 ? 33.251 3.671 37.113 1.00 26.07 201 ASP A O 1
ATOM 1589 N N . ALA A 1 202 ? 32.296 5.700 37.132 1.00 23.25 202 ALA A N 1
ATOM 1590 C CA . ALA A 1 202 ? 32.950 6.112 35.901 1.00 23.34 202 ALA A CA 1
ATOM 1591 C C . ALA A 1 202 ? 34.257 6.801 36.279 1.00 22.67 202 ALA A C 1
ATOM 1592 O O . ALA A 1 202 ? 34.442 7.199 37.431 1.00 21.90 202 ALA A O 1
ATOM 1594 N N . THR A 1 203 ? 35.158 6.928 35.311 1.00 22.17 203 THR A N 1
ATOM 1595 C CA . THR A 1 203 ? 36.450 7.569 35.533 1.00 22.95 203 THR A CA 1
ATOM 1596 C C . THR A 1 203 ? 36.385 9.054 35.181 1.00 21.47 203 THR A C 1
ATOM 1597 O O . THR A 1 203 ? 36.126 9.415 34.033 1.00 20.45 203 THR A O 1
ATOM 1601 N N . TYR A 1 204 ? 36.625 9.906 36.175 1.00 20.47 204 TYR A N 1
ATOM 1602 C CA . TYR A 1 204 ? 36.596 11.355 35.985 1.00 18.45 204 TYR A CA 1
ATOM 1603 C C . TYR A 1 204 ? 37.998 11.953 36.055 1.00 19.63 204 TYR A C 1
ATOM 1604 O O . TYR A 1 204 ? 38.918 11.331 36.596 1.00 16.44 204 TYR A O 1
ATOM 1613 N N . GLY A 1 205 ? 38.148 13.161 35.510 1.00 19.84 205 GLY A N 1
ATOM 1614 C CA . GLY A 1 205 ? 39.431 13.852 35.512 1.00 20.46 205 GLY A CA 1
ATOM 1615 C C . GLY A 1 205 ? 40.307 13.471 34.334 1.00 20.76 205 GLY A C 1
ATOM 1616 O O . GLY A 1 205 ? 41.519 13.688 34.347 1.00 21.60 205 GLY A O 1
ATOM 1617 N N . THR A 1 206 ? 39.673 12.936 33.296 1.00 20.75 206 THR A N 1
ATOM 1618 C CA . THR A 1 206 ? 40.354 12.462 32.096 1.00 21.37 206 THR A CA 1
ATOM 1619 C C . THR A 1 206 ? 40.182 13.313 30.837 1.00 22.12 206 THR A C 1
ATOM 1620 O O . THR A 1 206 ? 39.236 14.090 30.720 1.00 21.54 206 THR A O 1
ATOM 1624 N N . LEU A 1 207 ? 41.110 13.136 29.899 1.00 21.02 207 LEU A N 1
ATOM 1625 C CA . LEU A 1 207 ? 41.103 13.820 28.606 1.00 21.23 207 LEU A CA 1
ATOM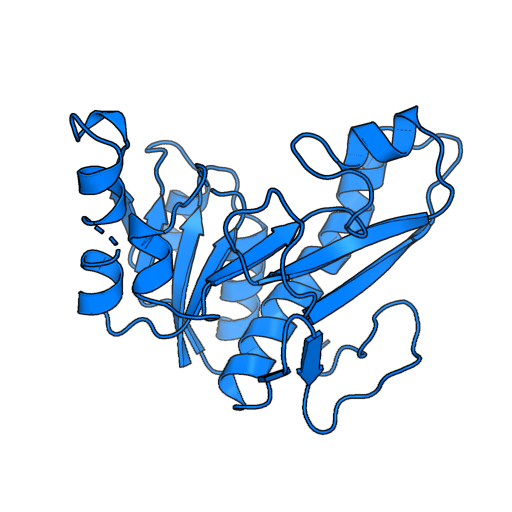 1626 C C . LEU A 1 207 ? 41.245 12.721 27.555 1.00 19.39 207 LEU A C 1
ATOM 1627 O O . LEU A 1 207 ? 41.933 11.730 27.790 1.00 21.54 207 LEU A O 1
ATOM 1632 N N . PRO A 1 208 ? 40.630 12.892 26.371 1.00 18.32 208 PRO A N 1
ATOM 1633 C CA . PRO A 1 208 ? 39.820 14.037 25.951 1.00 16.58 208 PRO A CA 1
ATOM 1634 C C . PRO A 1 208 ? 38.334 13.904 26.269 1.00 15.48 208 PRO A C 1
ATOM 1635 O O . PRO A 1 208 ? 37.542 14.744 25.849 1.00 14.07 208 PRO A O 1
ATOM 1639 N N . VAL A 1 209 ? 37.958 12.844 26.982 1.00 15.55 209 VAL A N 1
ATOM 1640 C CA . VAL A 1 209 ? 36.557 12.627 27.339 1.00 14.12 209 VAL A CA 1
ATOM 1641 C C . VAL A 1 209 ? 36.415 12.527 28.855 1.00 15.04 209 VAL A C 1
ATOM 1642 O O . VAL A 1 209 ? 37.151 11.784 29.511 1.00 15.62 209 VAL A O 1
ATOM 1646 N N . ASN A 1 210 ? 35.463 13.273 29.407 1.00 14.15 210 ASN A N 1
ATOM 1647 C CA . ASN A 1 210 ? 35.241 13.285 30.848 1.00 14.50 210 ASN A CA 1
ATOM 1648 C C . ASN A 1 210 ? 33.741 13.237 31.161 1.00 14.59 210 ASN A C 1
ATOM 1649 O O . ASN A 1 210 ? 32.996 14.142 30.793 1.00 15.40 210 ASN A O 1
ATOM 1654 N N . PRO A 1 211 ? 33.272 12.156 31.811 1.00 15.22 211 PRO A N 1
ATOM 1655 C CA . PRO A 1 211 ? 34.057 10.998 32.252 1.00 15.30 211 PRO A CA 1
ATOM 1656 C C . PRO A 1 211 ? 34.524 10.184 31.047 1.00 16.65 211 PRO A C 1
ATOM 1657 O O . PRO A 1 211 ? 33.969 10.308 29.954 1.00 15.07 211 PRO A O 1
ATOM 1661 N N . ALA A 1 212 ? 35.545 9.355 31.244 1.00 16.02 212 ALA A N 1
ATOM 1662 C CA . ALA A 1 212 ? 36.104 8.557 30.155 1.00 17.66 212 ALA A CA 1
ATOM 1663 C C . ALA A 1 212 ? 35.188 7.501 29.538 1.00 18.37 212 ALA A C 1
ATOM 1664 O O . ALA A 1 212 ? 34.313 6.942 30.200 1.00 18.19 212 ALA A O 1
ATOM 1666 N N . LEU A 1 213 ? 35.413 7.235 28.256 1.00 17.17 213 LEU A N 1
ATOM 1667 C CA . LEU A 1 213 ? 34.648 6.233 27.522 1.00 17.01 213 LEU A CA 1
ATOM 1668 C C . LEU A 1 213 ? 35.014 4.855 28.054 1.00 18.84 213 LEU A C 1
ATOM 1669 O O . LEU A 1 213 ? 36.117 4.656 28.562 1.00 18.60 213 LEU A O 1
ATOM 1674 N N . GLU A 1 214 ? 34.093 3.905 27.924 1.00 17.93 214 GLU A N 1
ATOM 1675 C CA . GLU A 1 214 ? 34.319 2.541 28.399 1.00 19.80 214 GLU A CA 1
ATOM 1676 C C . GLU A 1 214 ? 34.086 1.503 27.304 1.00 19.85 214 GLU A C 1
ATOM 1677 O O . GLU A 1 214 ? 34.812 0.511 27.211 1.00 21.25 214 GLU A O 1
ATOM 1683 N N . ILE A 1 215 ? 33.069 1.725 26.478 1.00 19.74 215 ILE A N 1
ATOM 1684 C CA . ILE A 1 215 ? 32.755 0.791 25.404 1.00 21.09 215 ILE A CA 1
ATOM 1685 C C . ILE A 1 215 ? 33.570 1.108 24.155 1.00 23.90 215 ILE A C 1
ATOM 1686 O O . ILE A 1 215 ? 33.552 0.355 23.183 1.00 25.83 215 ILE A O 1
ATOM 1691 N N . PHE A 1 216 ? 34.276 2.235 24.201 1.00 25.92 216 PHE A N 1
ATOM 1692 C CA . PHE A 1 216 ? 35.137 2.686 23.112 1.00 28.65 216 PHE A CA 1
ATOM 1693 C C . PHE A 1 216 ? 36.497 3.038 23.706 1.00 30.15 216 PHE A C 1
ATOM 1694 O O . PHE A 1 216 ? 36.604 3.088 24.950 1.00 31.54 216 PHE A O 1
#

B-factor: mean 21.92, std 9.4, range [9.68, 130.79]

Radius of gyration: 16.56 Å; Cα contacts (8 Å, |Δi|>4): 435; chains: 1; bounding box: 47×39×38 Å

Solvent-accessible surface area: 10450 Å² total

Sequence (213 aa):
LKIGVLVSGRGSNLQAIIDAIESGKVNASIELVISDNPKAYAIERCKKHNVECKVIQRKEFPSKKEFEERALELKKKGVELVVLAGFRILSHNFLKYFPNKVINIHPSLIPAFQGLHAQKQAVEFGVKFSGCTVHIVDESVDAGPVIVQAVVPVLPEDDENTLADRILKWEHKILPQTVQWFAQDRIIIDGRKVIVKDATYGTLPVNPALEIF

InterPro domains:
  IPR002376 Formyl transferase, N-terminal [PF00551] (3-182)
  IPR004607 Phosphoribosylglycinamide formyltransferase [MF_01930] (3-188)
  IPR004607 Phosphoribosylglycinamide formyltransferase [TIGR00639] (3-192)
  IPR004607 Phosphoribosylglycinamide formyltransferase [cd08645] (3-185)
  IPR036477 Formyl transferase, N-terminal domain superfamily [SSF53328] (2-199)

Nearest PDB structures (foldseek):
  2ywr-assembly1_A  TM=1.005E+00  e=1.208E-47  Aquifex aeolicus
  3auf-assembly1_A-2  TM=9.846E-01  e=1.504E-27  Symbiobacterium toebii
  1c2t-assembly1_A  TM=9.574E-01  e=1.253E-22  Escherichia coli
  3nrb-assembly1_A  TM=8.923E-01  e=9.957E-16  Pseudomonas putida KT2440
  3obi-assembly1_A  TM=8.609E-01  e=5.163E-15  Rhodopseudomonas palustris CGA009

Secondary structure (DSSP, 8-state):
-EEEEEE-S--HHHHHHHHHHHTTSS--EEEEEEES-TT-HHHHHHHHHT--EEE--GGGSSSHHHHHH--HHHHHTT--EEEES------HHHHTTSTT-EEEEESS-TTTT-STTHHHHHHHHT-SEEEEEEEE--SSSS-S-EEEEEEEE--TT--HHHHHHHHHHHHHHHHHHHHHHHHTT-EEEETTEEEETT---S-SSEESPPS--